Protein AF-0000000076682826 (afdb_homodimer)

Structure (mmCIF, N/CA/C/O backbone):
data_AF-0000000076682826-model_v1
#
loop_
_entity.id
_entity.type
_entity.pdbx_description
1 polymer 'Uncharacterized protein'
#
loop_
_atom_site.group_PDB
_atom_site.id
_atom_site.type_symbol
_atom_site.label_atom_id
_atom_site.label_alt_id
_atom_site.label_comp_id
_atom_site.label_asym_id
_atom_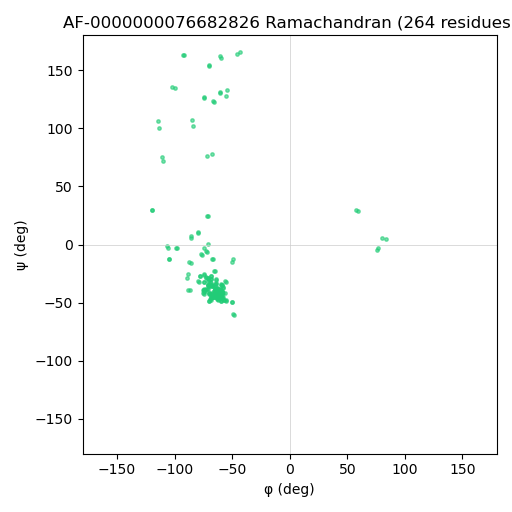site.label_entity_id
_atom_site.label_seq_id
_atom_site.pdbx_PDB_ins_code
_atom_site.Cartn_x
_atom_site.Cartn_y
_atom_site.Cartn_z
_atom_site.occupancy
_atom_site.B_iso_or_equiv
_atom_site.auth_seq_id
_atom_site.auth_comp_id
_atom_site.auth_asym_id
_atom_site.auth_atom_id
_atom_site.pdbx_PDB_model_num
ATOM 1 N N . MET A 1 1 ? 0.636 14.25 18.312 1 41.16 1 MET A N 1
ATOM 2 C CA . MET A 1 1 ? 1.236 12.953 18.609 1 41.16 1 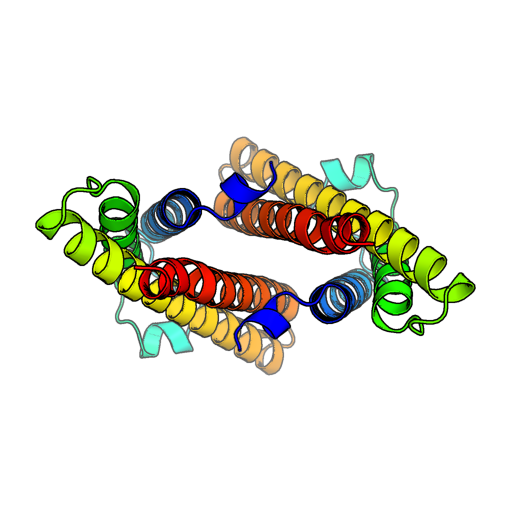MET A CA 1
ATOM 3 C C . MET A 1 1 ? 1.398 12.117 17.359 1 41.16 1 MET A C 1
ATOM 5 O O . MET A 1 1 ? 2.371 11.367 17.219 1 41.16 1 MET A O 1
ATOM 9 N N . LEU A 1 2 ? 0.383 12.133 16.297 1 49.09 2 LEU A N 1
ATOM 10 C CA . LEU A 1 2 ? 0.496 11.336 15.078 1 49.09 2 LEU A CA 1
ATOM 11 C C . LEU A 1 2 ? 1.438 11.992 14.078 1 49.09 2 LEU A C 1
ATOM 13 O O . LEU A 1 2 ? 1.638 11.484 12.977 1 49.09 2 LEU A O 1
ATOM 17 N N . GLY A 1 3 ? 2.104 13.008 14.594 1 56.34 3 GLY A N 1
ATOM 18 C CA . GLY A 1 3 ? 3.041 13.766 13.781 1 56.34 3 GLY A CA 1
ATOM 19 C C . GLY A 1 3 ? 4.223 12.938 13.312 1 56.34 3 GLY A C 1
ATOM 20 O O . GLY A 1 3 ? 4.742 13.156 12.211 1 56.34 3 GLY A O 1
ATOM 21 N N . TRP A 1 4 ? 4.438 11.992 14.266 1 56.75 4 TRP A N 1
ATOM 22 C CA . TRP A 1 4 ? 5.633 11.211 13.969 1 56.75 4 TRP A CA 1
ATOM 23 C C . TRP A 1 4 ? 5.379 10.234 12.82 1 56.75 4 TRP A C 1
ATOM 25 O O . TRP A 1 4 ? 6.297 9.906 12.07 1 56.75 4 TRP A O 1
ATOM 35 N N . VAL A 1 5 ? 4.148 9.828 12.625 1 60.38 5 VAL A N 1
ATOM 36 C CA . VAL A 1 5 ? 3.82 8.883 11.57 1 60.38 5 VAL A CA 1
ATOM 37 C C . VAL A 1 5 ? 4.059 9.523 10.203 1 60.38 5 VAL A C 1
ATOM 39 O O . VAL A 1 5 ? 4.328 8.828 9.219 1 60.38 5 VAL A O 1
ATOM 42 N N . PHE A 1 6 ? 4.234 10.758 10.32 1 74.56 6 PHE A N 1
ATOM 43 C CA . PHE A 1 6 ? 4.395 11.445 9.047 1 74.56 6 PHE A CA 1
ATOM 44 C C . PHE A 1 6 ? 5.754 12.141 8.977 1 74.56 6 PHE A C 1
ATOM 46 O O . PHE A 1 6 ? 5.895 13.18 8.328 1 74.56 6 PHE A O 1
ATOM 53 N N . SER A 1 7 ? 6.707 11.5 9.703 1 84.81 7 SER A N 1
ATOM 54 C CA . SER A 1 7 ? 8.094 11.93 9.555 1 84.81 7 SER A CA 1
ATOM 55 C C . SER A 1 7 ? 8.688 11.461 8.234 1 84.81 7 SER A C 1
ATOM 57 O O . SER A 1 7 ? 8.594 10.281 7.887 1 84.81 7 SER A O 1
ATOM 59 N N . PRO A 1 8 ? 9.211 12.383 7.504 1 88.38 8 PRO A N 1
ATOM 60 C CA . PRO A 1 8 ? 9.812 12 6.223 1 88.38 8 PRO A CA 1
ATOM 61 C C . PRO A 1 8 ? 10.891 10.922 6.379 1 88.38 8 PRO A C 1
ATOM 63 O O . PRO A 1 8 ? 11.008 10.039 5.527 1 88.38 8 PRO A O 1
ATOM 66 N N . ARG A 1 9 ? 11.586 10.938 7.469 1 90.25 9 ARG A N 1
ATOM 67 C CA . ARG A 1 9 ? 12.672 9.977 7.668 1 90.25 9 ARG A CA 1
ATOM 68 C C . ARG A 1 9 ? 12.117 8.594 7.98 1 90.25 9 ARG A C 1
ATOM 70 O O . ARG A 1 9 ? 12.656 7.582 7.516 1 90.25 9 ARG A O 1
ATOM 77 N N . LEU A 1 10 ? 11.055 8.57 8.766 1 90.44 10 LEU A N 1
ATOM 78 C CA . LEU A 1 10 ? 10.438 7.285 9.07 1 90.44 10 LEU A CA 1
ATOM 79 C C . LEU A 1 10 ? 9.805 6.68 7.824 1 90.44 10 LEU A C 1
ATOM 81 O O . LEU A 1 10 ? 9.945 5.48 7.57 1 90.44 10 LEU A O 1
ATOM 85 N N . ILE A 1 11 ? 9.125 7.473 7.094 1 93.62 11 ILE A N 1
ATOM 86 C CA . ILE A 1 11 ? 8.492 7.008 5.863 1 93.62 11 ILE A CA 1
ATOM 87 C C . ILE A 1 11 ? 9.562 6.492 4.902 1 93.62 11 ILE A C 1
ATOM 89 O O . ILE A 1 11 ? 9.398 5.43 4.293 1 93.62 11 ILE A O 1
ATOM 93 N N . ALA A 1 12 ? 10.656 7.215 4.84 1 95.56 12 ALA A N 1
ATOM 94 C CA . ALA A 1 12 ? 11.766 6.781 3.988 1 95.56 12 ALA A CA 1
ATOM 95 C C . ALA A 1 12 ? 12.336 5.449 4.461 1 95.56 12 ALA A C 1
ATOM 97 O O . ALA A 1 12 ? 12.656 4.578 3.646 1 95.56 12 ALA A O 1
ATOM 98 N N . ALA A 1 13 ? 12.469 5.289 5.723 1 95.38 13 ALA A N 1
ATOM 99 C CA . ALA A 1 13 ? 13.008 4.051 6.27 1 95.38 13 ALA A CA 1
ATOM 100 C C . ALA A 1 13 ? 12.109 2.863 5.938 1 95.38 13 ALA A C 1
ATOM 102 O O . ALA A 1 13 ? 12.594 1.787 5.582 1 95.38 13 ALA A O 1
ATOM 103 N N . VAL A 1 14 ? 10.828 3.053 6.062 1 95.88 14 VAL A N 1
ATOM 104 C CA . VAL A 1 14 ? 9.867 1.993 5.77 1 95.88 14 VAL A CA 1
ATOM 105 C C . VAL A 1 14 ? 9.977 1.592 4.297 1 95.88 14 VAL A C 1
ATOM 107 O O . VAL A 1 14 ? 10.062 0.404 3.977 1 95.88 14 VAL A O 1
ATOM 110 N N . TRP A 1 15 ? 10.031 2.535 3.461 1 97.75 15 TRP A N 1
ATOM 111 C CA . TRP A 1 15 ? 10.117 2.252 2.031 1 97.75 15 TRP A CA 1
ATOM 112 C C . TRP A 1 15 ? 11.484 1.688 1.669 1 97.75 15 TRP A C 1
ATOM 114 O O . TRP A 1 15 ? 11.609 0.917 0.715 1 97.75 15 TRP A O 1
ATOM 124 N N . ALA A 1 16 ? 12.516 2.062 2.426 1 98.19 16 ALA A N 1
ATOM 125 C CA . ALA A 1 16 ? 13.828 1.476 2.203 1 98.19 16 ALA A CA 1
ATOM 126 C C . ALA A 1 16 ? 13.812 -0.029 2.457 1 98.19 16 ALA A C 1
ATOM 128 O O . ALA A 1 16 ? 14.359 -0.805 1.672 1 98.19 16 ALA A O 1
ATOM 129 N N . VAL A 1 17 ? 13.219 -0.376 3.527 1 97.25 17 VAL A N 1
ATOM 130 C CA . VAL A 1 17 ? 13.109 -1.794 3.854 1 97.25 17 VAL A CA 1
ATOM 131 C C . VAL A 1 17 ? 12.328 -2.52 2.762 1 97.25 17 VAL A C 1
ATOM 133 O O . VAL A 1 17 ? 12.719 -3.604 2.324 1 97.25 17 VAL A O 1
ATOM 136 N N . PHE A 1 18 ? 11.266 -1.908 2.307 1 98 18 PHE A N 1
ATOM 137 C CA . PHE A 1 18 ? 10.445 -2.477 1.242 1 98 18 PHE A CA 1
ATOM 138 C C . PHE A 1 18 ? 11.266 -2.676 -0.025 1 98 18 PHE A C 1
ATOM 140 O O . PHE A 1 18 ? 11.25 -3.758 -0.618 1 98 18 PHE A O 1
ATOM 147 N N . ALA A 1 19 ? 11.945 -1.709 -0.392 1 97.56 19 ALA A N 1
ATOM 148 C CA . ALA A 1 19 ? 12.719 -1.748 -1.628 1 97.56 19 ALA A CA 1
ATOM 149 C C . ALA A 1 19 ? 13.883 -2.734 -1.516 1 97.56 19 ALA A C 1
ATOM 151 O O . ALA A 1 19 ? 14.164 -3.475 -2.459 1 97.56 19 ALA A O 1
ATOM 152 N N . ALA A 1 20 ? 14.539 -2.721 -0.397 1 96.69 20 ALA A N 1
ATOM 153 C CA . ALA A 1 20 ? 15.664 -3.639 -0.198 1 96.69 20 ALA A CA 1
ATOM 154 C C . ALA A 1 20 ? 15.195 -5.09 -0.265 1 96.69 20 ALA A C 1
ATOM 156 O O . ALA A 1 20 ? 15.844 -5.93 -0.892 1 96.69 20 ALA A O 1
ATOM 157 N N . SER A 1 21 ? 14.109 -5.344 0.391 1 95.19 21 SER A N 1
ATOM 158 C CA . SER A 1 21 ? 13.586 -6.703 0.361 1 95.19 21 SER A CA 1
ATOM 159 C C . SER A 1 21 ? 13.156 -7.102 -1.048 1 95.19 21 SER A C 1
ATOM 161 O O . SER A 1 21 ? 13.32 -8.258 -1.451 1 95.19 21 SER A O 1
ATOM 163 N N . THR A 1 22 ? 12.578 -6.203 -1.775 1 93.44 22 THR A N 1
ATOM 164 C CA . THR A 1 22 ? 12.195 -6.492 -3.154 1 93.44 22 THR A CA 1
ATOM 165 C C . THR A 1 22 ? 13.43 -6.793 -4.004 1 93.44 22 THR A C 1
ATOM 167 O O . THR A 1 22 ? 13.422 -7.727 -4.809 1 93.44 22 THR A O 1
ATOM 170 N N . SER A 1 23 ? 14.391 -5.996 -3.828 1 91.94 23 SER A N 1
ATOM 171 C CA . SER A 1 23 ? 15.641 -6.246 -4.543 1 91.94 23 SER A CA 1
ATOM 172 C C . SER A 1 23 ? 16.156 -7.652 -4.266 1 91.94 23 SER A C 1
ATOM 174 O O . SER A 1 23 ? 16.516 -8.383 -5.191 1 91.94 23 SER A O 1
ATOM 176 N N . ALA A 1 24 ? 16.188 -8 -3.061 1 89.25 24 ALA A N 1
ATOM 177 C CA . ALA A 1 24 ? 16.656 -9.328 -2.664 1 89.25 24 ALA A CA 1
ATOM 178 C C . ALA A 1 24 ? 15.812 -10.422 -3.311 1 89.25 24 ALA A C 1
ATOM 180 O O . ALA A 1 24 ? 16.328 -11.492 -3.645 1 89.25 24 ALA A O 1
ATOM 181 N N . GLY A 1 25 ? 14.578 -10.156 -3.469 1 86.69 25 GLY A N 1
ATOM 182 C CA . GLY A 1 25 ? 13.688 -11.125 -4.074 1 86.69 25 GLY A CA 1
ATOM 183 C C . GLY A 1 25 ? 13.961 -11.359 -5.551 1 86.69 25 GLY A C 1
ATOM 184 O O . GLY A 1 25 ? 13.656 -12.422 -6.086 1 86.69 25 GLY A O 1
ATOM 185 N N . TYR A 1 26 ? 14.477 -10.375 -6.121 1 84.06 26 TYR A N 1
ATOM 186 C CA . TYR A 1 26 ? 14.719 -10.492 -7.555 1 84.06 26 TYR A CA 1
ATOM 187 C C . TYR A 1 26 ? 16.172 -10.875 -7.828 1 84.06 26 TYR A C 1
ATOM 189 O O . TYR A 1 26 ? 16.547 -11.148 -8.969 1 84.06 26 TYR A O 1
ATOM 197 N N . TYR A 1 27 ? 16.859 -10.945 -6.812 1 79.75 27 TYR A N 1
ATOM 198 C CA . TYR A 1 27 ? 18.281 -11.234 -7.027 1 79.75 27 TYR A CA 1
ATOM 199 C C . TYR A 1 27 ? 18.469 -12.641 -7.59 1 79.75 27 TYR A C 1
ATOM 201 O O . TYR A 1 27 ? 17.984 -13.617 -7.012 1 79.75 27 TYR A O 1
ATOM 209 N N . GLY A 1 28 ? 19.172 -12.742 -8.805 1 72.88 28 GLY A N 1
ATOM 210 C CA . GLY A 1 28 ? 19.469 -14.008 -9.453 1 72.88 28 GLY A CA 1
ATOM 211 C C . GLY A 1 28 ? 18.266 -14.625 -10.141 1 72.88 28 GLY A C 1
ATOM 212 O O . GLY A 1 28 ? 18.312 -15.773 -10.578 1 72.88 28 GLY A O 1
ATOM 213 N N . LYS A 1 29 ? 17.125 -14 -9.977 1 71.12 29 LYS A N 1
ATOM 214 C CA . LYS A 1 29 ? 15.922 -14.539 -10.594 1 71.12 29 LYS A CA 1
ATOM 215 C C . LYS A 1 29 ? 15.586 -13.797 -11.883 1 71.12 29 LYS A C 1
ATOM 217 O O . LYS A 1 29 ? 15.844 -12.602 -12.008 1 71.12 29 LYS A O 1
ATOM 222 N N . SER A 1 30 ? 15.273 -14.703 -12.875 1 59.12 30 SER A N 1
ATOM 223 C CA . SER A 1 30 ? 14.797 -14.109 -14.117 1 59.12 30 SER A CA 1
ATOM 224 C C . SER A 1 30 ? 13.297 -13.812 -14.047 1 59.12 30 SER A C 1
ATOM 226 O O . SER A 1 30 ? 12.531 -14.594 -13.484 1 59.12 30 SER A O 1
ATOM 228 N N . VAL A 1 31 ? 12.906 -12.562 -13.836 1 56.06 31 VAL A N 1
ATOM 229 C CA . VAL A 1 31 ? 11.5 -12.188 -13.742 1 56.06 31 VAL A CA 1
ATOM 230 C C . VAL A 1 31 ? 10.828 -12.375 -15.102 1 56.06 31 VAL A C 1
ATOM 232 O O . VAL A 1 31 ? 11.117 -11.648 -16.047 1 56.06 31 VAL A O 1
ATOM 235 N N . SER A 1 32 ? 10.516 -13.578 -15.461 1 52.41 32 SER A N 1
ATOM 236 C CA . SER A 1 32 ? 9.828 -13.844 -16.719 1 52.41 32 SER A CA 1
ATOM 237 C C . SER A 1 32 ? 8.469 -13.156 -16.766 1 52.41 32 SER A C 1
ATOM 239 O O . SER A 1 32 ? 7.91 -12.945 -17.844 1 52.41 32 SER A O 1
ATOM 241 N N . ALA A 1 33 ? 7.781 -13.125 -15.711 1 50.56 33 ALA A N 1
ATOM 242 C CA . ALA A 1 33 ? 6.352 -12.828 -15.781 1 50.56 33 ALA A CA 1
ATOM 243 C C . ALA A 1 33 ? 6.113 -11.352 -16.109 1 50.56 33 ALA A C 1
ATOM 245 O O . ALA A 1 33 ? 4.973 -10.938 -16.328 1 50.56 33 ALA A O 1
ATOM 246 N N . LEU A 1 34 ? 7.176 -10.586 -16.141 1 54.88 34 LEU A N 1
ATOM 247 C CA . LEU A 1 34 ? 6.84 -9.188 -16.391 1 54.88 34 LEU A CA 1
ATOM 248 C C . LEU A 1 34 ? 7.289 -8.75 -17.781 1 54.88 34 LEU A C 1
ATOM 250 O O . LEU A 1 34 ? 8.289 -8.047 -17.922 1 54.88 34 LEU A O 1
ATOM 254 N N . THR A 1 35 ? 6.598 -9.25 -18.703 1 57.41 35 THR A N 1
ATOM 255 C CA . THR A 1 35 ? 6.988 -9 -20.078 1 57.41 35 THR A CA 1
ATOM 256 C C . THR A 1 35 ? 7.215 -7.512 -20.328 1 57.41 35 THR A C 1
ATOM 258 O O . THR A 1 35 ? 8.234 -7.121 -20.891 1 57.41 35 THR A O 1
ATOM 261 N N . PRO A 1 36 ? 6.234 -6.719 -19.906 1 58.28 36 PRO A N 1
ATOM 262 C CA . PRO A 1 36 ? 6.512 -5.309 -20.188 1 58.28 36 PRO A CA 1
ATOM 263 C C . PRO A 1 36 ? 7.645 -4.742 -19.344 1 58.28 36 PRO A C 1
ATOM 265 O O . PRO A 1 36 ? 8.406 -3.893 -19.797 1 58.28 36 PRO A O 1
ATOM 268 N N . VAL A 1 37 ? 7.766 -5.23 -18.172 1 58.5 37 VAL A N 1
ATOM 269 C CA . VAL A 1 37 ? 8.859 -4.762 -17.312 1 58.5 37 VAL A CA 1
ATOM 270 C C . VAL A 1 37 ? 10.195 -5.199 -17.906 1 58.5 37 VAL A C 1
ATOM 272 O O . VAL A 1 37 ? 11.172 -4.445 -17.875 1 58.5 37 VAL A O 1
ATOM 275 N N . GLU A 1 38 ? 10.117 -6.309 -18.438 1 61.56 38 GLU A N 1
ATOM 276 C CA . GLU A 1 38 ? 11.344 -6.816 -19.047 1 61.56 38 GLU A CA 1
ATOM 277 C C . GLU A 1 38 ? 11.789 -5.934 -20.203 1 61.56 38 GLU A C 1
ATOM 279 O O . GLU A 1 38 ? 12.984 -5.809 -20.484 1 61.56 38 GLU A O 1
ATOM 284 N N . SER A 1 39 ? 10.805 -5.488 -20.844 1 62.59 39 SER A N 1
ATOM 285 C CA . SER A 1 39 ? 11.164 -4.648 -21.969 1 62.59 39 SER A CA 1
ATOM 286 C C . SER A 1 39 ? 11.789 -3.334 -21.516 1 62.59 39 SER A C 1
ATOM 288 O O . SER A 1 39 ? 12.578 -2.73 -22.25 1 62.59 39 SER A O 1
ATOM 290 N N . VAL A 1 40 ? 11.336 -2.881 -20.422 1 62.72 40 VAL A N 1
ATOM 291 C CA . VAL A 1 40 ? 11.812 -1.598 -19.922 1 62.72 40 VAL A CA 1
ATOM 292 C C . VAL A 1 40 ? 13.078 -1.808 -19.094 1 62.72 40 VAL A C 1
ATOM 294 O O . VAL A 1 40 ? 14 -0.991 -19.141 1 62.72 40 VAL A O 1
ATOM 297 N N . LEU A 1 41 ? 12.984 -2.893 -18.359 1 63.41 41 LEU A N 1
ATOM 298 C CA . LEU A 1 41 ? 14.141 -3.158 -17.516 1 63.41 41 LEU A CA 1
ATOM 299 C C . LEU A 1 41 ? 14.867 -4.422 -17.969 1 63.41 41 LEU A C 1
ATOM 301 O O . LEU A 1 41 ? 14.297 -5.516 -17.938 1 63.41 41 LEU A O 1
ATOM 305 N N . PRO A 1 42 ? 16.016 -4.25 -18.734 1 59.03 42 PRO A N 1
ATOM 306 C CA . PRO A 1 42 ? 16.766 -5.457 -19.094 1 59.03 42 PRO A CA 1
ATOM 307 C C . PRO A 1 42 ? 16.906 -6.434 -17.938 1 59.03 42 PRO A C 1
ATOM 309 O O . PRO A 1 42 ? 16.719 -6.055 -16.781 1 59.03 42 PRO A O 1
ATOM 312 N N . ALA A 1 43 ? 17.312 -7.742 -18.141 1 54.5 43 ALA A N 1
ATOM 313 C CA . ALA A 1 43 ? 17.5 -8.867 -17.219 1 54.5 43 ALA A CA 1
ATOM 314 C C . ALA A 1 43 ? 18.453 -8.5 -16.078 1 54.5 43 ALA A C 1
ATOM 316 O O . ALA A 1 43 ? 19.5 -7.895 -16.312 1 54.5 43 ALA A O 1
ATOM 317 N N . GLY A 1 44 ? 18.141 -8.797 -14.805 1 57.28 44 GLY A N 1
ATOM 318 C CA . GLY A 1 44 ? 18.891 -8.422 -13.617 1 57.28 44 GLY A CA 1
ATOM 319 C C . GLY A 1 44 ? 18.641 -6.996 -13.18 1 57.28 44 GLY A C 1
ATOM 320 O O . GLY A 1 44 ? 19.078 -6.59 -12.094 1 57.28 44 GLY A O 1
ATOM 321 N N . SER A 1 45 ? 17.734 -6.516 -13.898 1 78.88 45 SER A N 1
ATOM 322 C CA . SER A 1 45 ? 17.531 -5.07 -13.844 1 78.88 45 SER A CA 1
ATOM 323 C C . SER A 1 45 ? 16.531 -4.699 -12.75 1 78.88 45 SER A C 1
ATOM 325 O O . SER A 1 45 ? 16.75 -3.752 -11.992 1 78.88 45 SER A O 1
ATOM 327 N N . PRO A 1 46 ? 15.68 -5.617 -12.531 1 81.12 46 PRO A N 1
ATOM 328 C CA . PRO A 1 46 ? 14.781 -5.164 -11.469 1 81.12 46 PRO A CA 1
ATOM 329 C C . PRO A 1 46 ? 15.453 -5.121 -10.102 1 81.12 46 PRO A C 1
ATOM 331 O O . PRO A 1 46 ? 15.25 -4.172 -9.336 1 81.12 46 PRO A O 1
ATOM 334 N N . ALA A 1 47 ? 16.281 -6.133 -9.906 1 87.94 47 ALA A N 1
ATOM 335 C CA . ALA A 1 47 ? 17 -6.156 -8.633 1 87.94 47 ALA A CA 1
ATOM 336 C C . ALA A 1 47 ? 17.844 -4.898 -8.461 1 87.94 47 ALA A C 1
ATOM 338 O O . ALA A 1 47 ? 17.891 -4.312 -7.379 1 87.94 47 ALA A O 1
ATOM 339 N N . PHE A 1 48 ? 18.422 -4.559 -9.531 1 88.88 48 PHE A N 1
ATOM 340 C CA . PHE A 1 48 ? 19.297 -3.395 -9.484 1 88.88 48 PHE A CA 1
ATOM 341 C C . PHE A 1 48 ? 18.5 -2.119 -9.258 1 88.88 48 PHE A C 1
ATOM 343 O O . PHE A 1 48 ? 18.891 -1.274 -8.445 1 88.88 48 PHE A O 1
ATOM 350 N N . ALA A 1 49 ? 17.469 -1.913 -9.969 1 90.25 49 ALA A N 1
ATOM 351 C CA . ALA A 1 49 ? 16.625 -0.721 -9.836 1 90.25 49 ALA A CA 1
ATOM 352 C C . ALA A 1 49 ? 16.109 -0.577 -8.406 1 90.25 49 ALA A C 1
ATOM 354 O O . ALA A 1 49 ? 16.141 0.514 -7.832 1 90.25 49 ALA A O 1
ATOM 355 N N . TRP A 1 50 ? 15.711 -1.636 -7.809 1 94.19 50 TRP A N 1
ATOM 356 C CA . TRP A 1 50 ? 15.219 -1.624 -6.434 1 94.19 50 TRP A CA 1
ATOM 357 C C . TRP A 1 50 ? 16.359 -1.344 -5.457 1 94.19 50 TRP A C 1
ATOM 359 O O . TRP A 1 50 ? 16.156 -0.674 -4.438 1 94.19 50 TRP A O 1
ATOM 369 N N . ALA A 1 51 ? 17.516 -1.866 -5.801 1 95 51 ALA A N 1
ATOM 370 C CA . ALA A 1 51 ? 18.672 -1.614 -4.945 1 95 51 ALA A CA 1
ATOM 371 C C . ALA A 1 51 ? 19.031 -0.13 -4.926 1 95 51 ALA A C 1
ATOM 373 O O . ALA A 1 51 ? 19.375 0.419 -3.875 1 95 51 ALA A O 1
ATOM 374 N N . VAL A 1 52 ? 18.969 0.48 -6.027 1 95.56 52 VAL A N 1
ATOM 375 C CA . VAL A 1 52 ? 19.266 1.908 -6.125 1 95.56 52 VAL A CA 1
ATOM 376 C C . VAL A 1 52 ? 18.25 2.695 -5.289 1 95.56 52 VAL A C 1
ATOM 378 O O . VAL A 1 52 ? 18.641 3.561 -4.496 1 95.56 52 VAL A O 1
ATOM 381 N N . ALA A 1 53 ? 17.016 2.359 -5.461 1 97.12 53 ALA A N 1
ATOM 382 C CA . ALA A 1 53 ? 15.977 3.037 -4.68 1 97.12 53 ALA A CA 1
ATOM 383 C C . ALA A 1 53 ? 16.203 2.854 -3.184 1 97.12 53 ALA A C 1
ATOM 385 O O . ALA A 1 53 ? 16.141 3.816 -2.416 1 97.12 53 ALA A O 1
ATOM 386 N N . ALA A 1 54 ? 16.516 1.645 -2.783 1 98.25 54 ALA A N 1
ATOM 387 C CA . ALA A 1 54 ? 16.734 1.343 -1.372 1 98.25 54 ALA A CA 1
ATOM 388 C C . ALA A 1 54 ? 17.906 2.158 -0.815 1 98.25 54 ALA A C 1
ATOM 390 O O . ALA A 1 54 ? 17.797 2.73 0.272 1 98.25 54 ALA A O 1
ATOM 391 N N . THR A 1 55 ? 18.938 2.205 -1.569 1 97.94 55 THR A N 1
ATOM 392 C CA . THR A 1 55 ? 20.125 2.924 -1.13 1 97.94 55 THR A CA 1
ATOM 393 C C . THR A 1 55 ? 19.828 4.406 -0.938 1 97.94 55 THR A C 1
ATOM 395 O O . THR A 1 55 ? 20.188 4.992 0.087 1 97.94 55 THR A O 1
ATOM 398 N N . LEU A 1 56 ? 19.156 5 -1.88 1 97.44 56 LEU A N 1
ATOM 399 C CA . LEU A 1 56 ? 18.812 6.41 -1.787 1 97.44 56 LEU A CA 1
ATOM 400 C C . LEU A 1 56 ? 17.906 6.668 -0.584 1 97.44 56 LEU A C 1
ATOM 402 O O . LEU A 1 56 ? 18.109 7.645 0.146 1 97.44 56 LEU A O 1
ATOM 406 N N . LEU A 1 57 ? 16.984 5.797 -0.374 1 97.88 57 LEU A N 1
ATOM 407 C CA . LEU A 1 57 ? 16.047 5.977 0.737 1 97.88 57 LEU A CA 1
ATOM 408 C C . LEU A 1 57 ? 16.75 5.762 2.072 1 97.88 57 LEU A C 1
ATOM 410 O O . LEU A 1 57 ? 16.422 6.414 3.064 1 97.88 57 LEU A O 1
ATOM 414 N N . ILE A 1 58 ? 17.703 4.844 2.131 1 97.38 58 ILE A N 1
ATOM 415 C CA . ILE A 1 58 ? 18.5 4.652 3.34 1 97.38 58 ILE A CA 1
ATOM 416 C C . ILE A 1 58 ? 19.297 5.922 3.643 1 97.38 58 ILE A C 1
ATOM 418 O O . ILE A 1 58 ? 19.328 6.383 4.785 1 97.38 58 ILE A O 1
ATOM 422 N N . VAL A 1 59 ? 19.859 6.473 2.652 1 95.44 59 VAL A N 1
ATOM 423 C CA . VAL A 1 59 ? 20.594 7.719 2.811 1 95.44 59 VAL A CA 1
ATOM 424 C C . VAL A 1 59 ? 19.656 8.82 3.285 1 95.44 59 VAL A C 1
ATOM 426 O O . VAL A 1 59 ? 19.969 9.57 4.211 1 95.44 59 VAL A O 1
ATOM 429 N N . GLY A 1 60 ? 18.531 8.867 2.654 1 93.88 60 GLY A N 1
ATOM 430 C CA . GLY A 1 60 ? 17.562 9.891 3.023 1 93.88 60 GLY A CA 1
ATOM 431 C C . GLY A 1 60 ? 17.047 9.734 4.441 1 93.88 60 GLY A C 1
ATOM 432 O O . GLY A 1 60 ? 16.766 10.727 5.117 1 93.88 60 GLY A O 1
ATOM 433 N N . ALA A 1 61 ? 16.938 8.531 4.871 1 93.75 61 ALA A N 1
ATOM 434 C CA . ALA A 1 61 ? 16.422 8.266 6.207 1 93.75 61 ALA A CA 1
ATOM 435 C C . ALA A 1 61 ? 17.484 8.523 7.273 1 93.75 61 ALA A C 1
ATOM 437 O O . ALA A 1 61 ? 17.156 8.875 8.414 1 93.75 61 ALA A O 1
ATOM 438 N N . SER A 1 62 ? 18.688 8.406 6.957 1 93.19 62 SER A N 1
ATOM 439 C CA . SER A 1 62 ? 19.766 8.406 7.953 1 93.19 62 SER A CA 1
ATOM 440 C C . SER A 1 62 ? 20.516 9.727 7.961 1 93.19 62 SER A C 1
ATOM 442 O O . SER A 1 62 ? 21.297 10 8.867 1 93.19 62 SER A O 1
ATOM 444 N N . ALA A 1 63 ? 20.281 10.523 6.957 1 87.44 63 ALA A N 1
ATOM 445 C CA . ALA A 1 63 ? 21.078 11.75 6.84 1 87.44 63 ALA A CA 1
ATOM 446 C C . ALA A 1 63 ? 20.875 12.641 8.062 1 87.44 63 ALA A C 1
ATOM 448 O O . ALA A 1 63 ? 19.75 12.875 8.5 1 87.44 63 ALA A O 1
ATOM 449 N N . PRO A 1 64 ? 22.109 13.078 8.602 1 81.44 64 PRO A N 1
ATOM 450 C CA . PRO A 1 64 ? 22 14.008 9.727 1 81.44 64 PRO A CA 1
ATOM 451 C C . PRO A 1 64 ? 21.281 15.305 9.367 1 81.44 64 PRO A C 1
ATOM 453 O O . PRO A 1 64 ? 21.156 15.633 8.18 1 81.44 64 PRO A O 1
ATOM 456 N N . VAL A 1 65 ? 20.812 16.031 10.352 1 76.12 65 VAL A N 1
ATOM 457 C CA . VAL A 1 65 ? 19.969 17.203 10.172 1 76.12 65 VAL A CA 1
ATOM 458 C C . VAL A 1 65 ? 20.844 18.438 9.945 1 76.12 65 VAL A C 1
ATOM 460 O O . VAL A 1 65 ? 20.328 19.547 9.781 1 76.12 65 VAL A O 1
ATOM 463 N N . THR A 1 66 ? 22.156 18.297 9.82 1 77.31 66 THR A N 1
ATOM 464 C CA . THR A 1 66 ? 23 19.438 9.477 1 77.31 66 THR A CA 1
ATOM 465 C C . THR A 1 66 ? 22.766 19.875 8.039 1 77.31 66 THR A C 1
ATOM 467 O O . THR A 1 66 ? 22.312 19.078 7.207 1 77.31 66 THR A O 1
ATOM 470 N N . ALA A 1 67 ? 23.016 21.109 7.781 1 69.38 67 ALA A N 1
ATOM 471 C CA . ALA A 1 67 ? 22.609 21.781 6.547 1 69.38 67 ALA A CA 1
ATOM 472 C C . ALA A 1 67 ? 23 20.953 5.32 1 69.38 67 ALA A C 1
ATOM 474 O O . ALA A 1 67 ? 22.141 20.672 4.473 1 69.38 67 ALA A O 1
ATOM 475 N N . ARG A 1 68 ? 24.469 20.703 5.207 1 76.31 68 ARG A N 1
ATOM 476 C CA . ARG A 1 68 ? 24.938 20.016 4.008 1 76.31 68 ARG A CA 1
ATOM 477 C C . ARG A 1 68 ? 24.281 18.641 3.877 1 76.31 68 ARG A C 1
ATOM 479 O O . ARG A 1 68 ? 23.875 18.234 2.787 1 76.31 68 ARG A O 1
ATOM 486 N N . TRP A 1 69 ? 24.047 18 4.926 1 82.44 69 TRP A N 1
ATOM 487 C CA . TRP A 1 69 ? 23.547 16.625 4.898 1 82.44 69 TRP A CA 1
ATOM 488 C C . TRP A 1 69 ? 22.031 16.609 4.824 1 82.44 69 TRP A C 1
ATOM 490 O O . TRP A 1 69 ? 21.438 15.625 4.355 1 82.44 69 TRP A O 1
ATOM 500 N N . ALA A 1 70 ? 21.547 17.766 5.121 1 81.94 70 ALA A N 1
ATOM 501 C CA . ALA A 1 70 ? 20.078 17.859 5.059 1 81.94 70 ALA A CA 1
ATOM 502 C C . ALA A 1 70 ? 19.594 17.891 3.611 1 81.94 70 ALA A C 1
ATOM 504 O O . ALA A 1 70 ? 18.594 17.266 3.275 1 81.94 70 ALA A O 1
ATOM 505 N N . ALA A 1 71 ? 20.391 18.625 2.844 1 86.31 71 ALA A N 1
ATOM 506 C CA . ALA A 1 71 ? 20.031 18.719 1.432 1 86.31 71 ALA A CA 1
ATOM 507 C C . ALA A 1 71 ? 20.188 17.359 0.74 1 86.31 71 ALA A C 1
ATOM 509 O O . ALA A 1 71 ? 19.328 16.953 -0.044 1 86.31 71 ALA A O 1
ATOM 510 N N . VAL A 1 72 ? 21.266 16.703 1.047 1 89.12 72 VAL A N 1
ATOM 511 C CA . VAL A 1 72 ? 21.531 15.383 0.476 1 89.12 72 VAL A CA 1
ATOM 512 C C . VAL A 1 72 ? 20.422 14.414 0.887 1 89.12 72 VAL A C 1
ATOM 514 O O . VAL A 1 72 ? 19.922 13.641 0.062 1 89.12 72 VAL A O 1
ATOM 517 N N . GLY A 1 73 ? 20.078 14.453 2.123 1 91.44 73 GLY A N 1
ATOM 518 C CA . GLY A 1 73 ? 19 13.602 2.621 1 91.44 73 GLY A CA 1
ATOM 519 C C . GLY A 1 73 ? 17.672 13.844 1.93 1 91.44 73 GLY A C 1
ATOM 520 O O . GLY A 1 73 ? 17 12.891 1.514 1 91.44 73 GLY A O 1
ATOM 521 N N . ARG A 1 74 ? 17.422 15.008 1.68 1 88.75 74 ARG A N 1
ATOM 522 C CA . ARG A 1 74 ? 16.156 15.375 1.058 1 88.75 74 ARG A CA 1
ATOM 523 C C . ARG A 1 74 ? 16.109 14.914 -0.395 1 88.75 74 ARG A C 1
ATOM 525 O O . ARG A 1 74 ? 15.109 14.328 -0.83 1 88.75 74 ARG A O 1
ATOM 532 N N . VAL A 1 75 ? 17.156 15.234 -1.068 1 90.69 75 VAL A N 1
ATOM 533 C CA . VAL A 1 75 ? 17.219 14.883 -2.482 1 90.69 75 VAL A CA 1
ATOM 534 C C . VAL A 1 75 ? 17.172 13.359 -2.637 1 90.69 75 VAL A C 1
ATOM 536 O O . VAL A 1 75 ? 16.484 12.836 -3.504 1 90.69 75 VAL A O 1
ATOM 539 N N . SER A 1 76 ? 17.859 12.711 -1.778 1 94.81 76 SER A N 1
ATOM 540 C CA . SER A 1 76 ? 17.906 11.25 -1.834 1 94.81 76 SER A CA 1
ATOM 541 C C . SER A 1 76 ? 16.547 10.641 -1.562 1 94.81 76 SER A C 1
ATOM 543 O O . SER A 1 76 ? 16.109 9.727 -2.264 1 94.81 76 SER A O 1
ATOM 545 N N . ARG A 1 77 ? 15.836 11.148 -0.631 1 94.5 77 ARG A N 1
ATOM 546 C CA . ARG A 1 77 ? 14.5 10.648 -0.337 1 94.5 77 ARG A CA 1
ATOM 547 C C . ARG A 1 77 ? 13.555 10.867 -1.518 1 94.5 77 ARG A C 1
ATOM 549 O O . ARG A 1 77 ? 12.773 9.984 -1.866 1 94.5 77 ARG A O 1
ATOM 556 N N . THR A 1 78 ? 13.734 12.031 -2.109 1 93.25 78 THR A N 1
ATOM 557 C CA . THR A 1 78 ? 12.836 12.398 -3.199 1 93.25 78 THR A CA 1
ATOM 558 C C . THR A 1 78 ? 13.07 11.508 -4.414 1 93.25 78 THR A C 1
ATOM 560 O O . THR A 1 78 ? 12.125 10.953 -4.98 1 93.25 78 THR A O 1
ATOM 563 N N . ILE A 1 79 ? 14.258 11.328 -4.746 1 95.5 79 ILE A N 1
ATOM 564 C CA . ILE A 1 79 ? 14.578 10.508 -5.902 1 95.5 79 ILE A CA 1
ATOM 565 C C . ILE A 1 79 ? 14.266 9.047 -5.598 1 95.5 79 ILE A C 1
ATOM 567 O O . ILE A 1 79 ? 13.711 8.328 -6.438 1 95.5 79 ILE A O 1
ATOM 571 N N . GLY A 1 80 ? 14.617 8.609 -4.379 1 97.56 80 GLY A N 1
ATOM 572 C CA . GLY A 1 80 ? 14.359 7.227 -3.99 1 97.56 80 GLY A CA 1
ATOM 573 C C . GLY A 1 80 ? 12.891 6.852 -4.051 1 97.56 80 GLY A C 1
ATOM 574 O O . GLY A 1 80 ? 12.531 5.828 -4.633 1 97.56 80 GLY A O 1
ATOM 575 N N . ILE A 1 81 ? 12.07 7.738 -3.502 1 97.44 81 ILE A N 1
ATOM 576 C CA . ILE A 1 81 ? 10.648 7.41 -3.453 1 97.44 81 ILE A CA 1
ATOM 577 C C . ILE A 1 81 ? 10.047 7.508 -4.855 1 97.44 81 ILE A C 1
ATOM 579 O O . ILE A 1 81 ? 9.125 6.762 -5.191 1 97.44 81 ILE A O 1
ATOM 583 N N . ALA A 1 82 ? 10.586 8.367 -5.742 1 95.94 82 ALA A N 1
ATOM 584 C CA . ALA A 1 82 ? 10.133 8.461 -7.125 1 95.94 82 ALA A CA 1
ATOM 585 C C . ALA A 1 82 ? 10.438 7.172 -7.887 1 95.94 82 ALA A C 1
ATOM 587 O O . ALA A 1 82 ? 9.609 6.695 -8.664 1 95.94 82 ALA A O 1
ATOM 588 N N . ILE A 1 83 ? 11.539 6.633 -7.652 1 94.5 83 ILE A N 1
ATOM 589 C CA . ILE A 1 83 ? 11.914 5.379 -8.297 1 94.5 83 ILE A CA 1
ATOM 590 C C . ILE A 1 83 ? 10.992 4.258 -7.82 1 94.5 83 ILE A C 1
ATOM 592 O O . ILE A 1 83 ? 10.492 3.471 -8.625 1 94.5 83 ILE A O 1
ATOM 596 N N . VAL A 1 84 ? 10.758 4.219 -6.52 1 96.75 84 VAL A N 1
ATOM 597 C CA . VAL A 1 84 ? 9.859 3.213 -5.973 1 96.75 84 VAL A CA 1
ATOM 598 C C . VAL A 1 84 ? 8.484 3.33 -6.633 1 96.75 84 VAL A C 1
ATOM 600 O O . VAL A 1 84 ? 7.922 2.334 -7.09 1 96.75 84 VAL A O 1
ATOM 603 N N . GLY A 1 85 ? 7.98 4.547 -6.703 1 96.56 85 GLY A N 1
ATOM 604 C CA . GLY A 1 85 ? 6.68 4.762 -7.316 1 96.56 85 GLY A CA 1
ATOM 605 C C . GLY A 1 85 ? 6.629 4.324 -8.766 1 96.56 85 GLY A C 1
ATOM 606 O O . GLY A 1 85 ? 5.664 3.689 -9.195 1 96.56 85 GLY A O 1
ATOM 607 N N . ALA A 1 86 ? 7.609 4.664 -9.492 1 93.25 86 ALA A N 1
ATOM 608 C CA . ALA A 1 86 ? 7.668 4.309 -10.906 1 93.25 86 ALA A CA 1
ATOM 609 C C . ALA A 1 86 ? 7.715 2.793 -11.086 1 93.25 86 ALA A C 1
ATOM 611 O O . ALA A 1 86 ? 7.035 2.244 -11.953 1 93.25 86 ALA A O 1
ATOM 612 N N . LEU A 1 87 ? 8.477 2.129 -10.297 1 92.81 87 LEU A N 1
ATOM 613 C CA . LEU A 1 87 ? 8.594 0.678 -10.398 1 92.81 87 LEU A CA 1
ATOM 614 C C . LEU A 1 87 ? 7.277 0.003 -10.023 1 92.81 87 LEU A C 1
ATOM 616 O O . LEU A 1 87 ? 6.828 -0.916 -10.711 1 92.81 87 LEU A O 1
ATOM 620 N N . LEU A 1 88 ? 6.688 0.465 -8.969 1 95.06 88 LEU A N 1
ATOM 621 C CA . LEU A 1 88 ? 5.41 -0.106 -8.562 1 95.06 88 LEU A CA 1
ATOM 622 C C . LEU A 1 88 ? 4.348 0.115 -9.641 1 95.06 88 LEU A C 1
ATOM 624 O O . LEU A 1 88 ? 3.525 -0.767 -9.898 1 95.06 88 LEU A O 1
ATOM 628 N N . ALA A 1 89 ? 4.375 1.264 -10.266 1 93.19 89 ALA A N 1
ATOM 629 C CA . ALA A 1 89 ? 3.438 1.538 -11.352 1 93.19 89 ALA A CA 1
ATOM 630 C C . ALA A 1 89 ? 3.682 0.608 -12.531 1 93.19 89 ALA A C 1
ATOM 632 O O . ALA A 1 89 ? 2.732 0.114 -13.148 1 93.19 89 ALA A O 1
ATOM 633 N N . MET A 1 90 ? 4.891 0.413 -12.797 1 90.44 90 MET A N 1
ATOM 634 C CA . MET A 1 90 ? 5.238 -0.486 -13.891 1 90.44 90 MET A CA 1
ATOM 635 C C . MET A 1 90 ? 4.738 -1.9 -13.617 1 90.44 90 MET A C 1
ATOM 637 O O . MET A 1 90 ? 4.211 -2.564 -14.508 1 90.44 90 MET A O 1
ATOM 641 N N . TRP A 1 91 ? 4.922 -2.393 -12.359 1 90.69 91 TRP A N 1
ATOM 642 C CA . TRP A 1 91 ? 4.391 -3.703 -12 1 90.69 91 TRP A CA 1
ATOM 643 C C . TRP A 1 91 ? 2.871 -3.723 -12.109 1 90.69 91 TRP A C 1
ATOM 645 O O . TRP A 1 91 ? 2.287 -4.703 -12.578 1 90.69 91 TRP A O 1
ATOM 655 N N . ALA A 1 92 ? 2.279 -2.689 -11.664 1 92.94 92 ALA A N 1
ATOM 656 C CA . ALA A 1 92 ? 0.821 -2.623 -11.727 1 92.94 92 ALA A CA 1
ATOM 657 C C . ALA A 1 92 ? 0.331 -2.729 -13.172 1 92.94 92 ALA A C 1
ATOM 659 O O . ALA A 1 92 ? -0.602 -3.48 -13.461 1 92.94 92 ALA A O 1
ATOM 660 N N . ILE A 1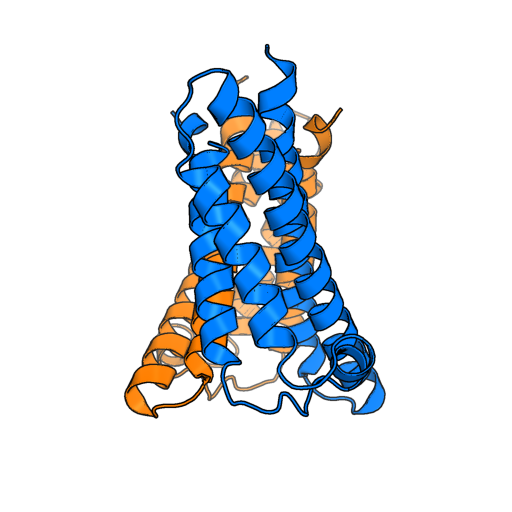 93 ? 0.947 -2.002 -14.008 1 90.06 93 ILE A N 1
ATOM 661 C CA . ILE A 1 93 ? 0.571 -1.998 -15.422 1 90.06 93 ILE A CA 1
ATOM 662 C C . ILE A 1 93 ? 0.814 -3.381 -16.016 1 90.06 93 ILE A C 1
ATOM 664 O O . ILE A 1 93 ? -0.012 -3.887 -16.781 1 90.06 93 ILE A O 1
ATOM 668 N N . SER A 1 94 ? 1.917 -4.004 -15.719 1 86.38 94 SER A N 1
ATOM 669 C CA . SER A 1 94 ? 2.232 -5.336 -16.234 1 86.38 94 SER A CA 1
ATOM 670 C C . SER A 1 94 ? 1.183 -6.355 -15.805 1 86.38 94 SER A C 1
ATOM 672 O O . SER A 1 94 ? 0.726 -7.164 -16.609 1 86.38 94 SER A O 1
ATOM 674 N N . PHE A 1 95 ? 0.817 -6.297 -14.57 1 89.06 95 PHE A N 1
ATOM 675 C CA . PHE A 1 95 ? -0.194 -7.227 -14.078 1 89.06 95 PHE A CA 1
ATOM 676 C C . PHE A 1 95 ? -1.548 -6.941 -14.719 1 89.06 95 PHE A C 1
ATOM 678 O O . PHE A 1 95 ? -2.322 -7.863 -14.984 1 89.06 95 PHE A O 1
ATOM 685 N N . ALA A 1 96 ? -1.828 -5.715 -14.953 1 89.81 96 ALA A N 1
ATOM 686 C CA . ALA A 1 96 ? -3.09 -5.355 -15.594 1 89.81 96 ALA A CA 1
ATOM 687 C C . ALA A 1 96 ? -3.152 -5.895 -17.016 1 89.81 96 ALA A C 1
ATOM 689 O O . ALA A 1 96 ? -4.18 -6.422 -17.438 1 89.81 96 ALA A O 1
ATOM 690 N N . ILE A 1 97 ? -2.104 -5.734 -17.688 1 86.62 97 ILE A N 1
ATOM 691 C CA . ILE A 1 97 ? -2.043 -6.238 -19.062 1 86.62 97 ILE A CA 1
ATOM 692 C C . ILE A 1 97 ? -2.221 -7.758 -19.047 1 86.62 97 ILE A C 1
ATOM 694 O O . ILE A 1 97 ? -3.016 -8.297 -19.828 1 86.62 97 ILE A O 1
ATOM 698 N N . ASP A 1 98 ? -1.519 -8.438 -18.156 1 84.31 98 ASP A N 1
ATOM 699 C CA . ASP A 1 98 ? -1.636 -9.891 -18.078 1 84.31 98 ASP A CA 1
ATOM 700 C C . ASP A 1 98 ? -3.061 -10.305 -17.719 1 84.31 98 ASP A C 1
ATOM 702 O O . ASP A 1 98 ? -3.559 -11.32 -18.203 1 84.31 98 ASP A O 1
ATOM 706 N N . ALA A 1 99 ? -3.607 -9.547 -16.844 1 86.69 99 ALA A N 1
ATOM 707 C CA . ALA A 1 99 ? -4.98 -9.852 -16.453 1 86.69 99 ALA A CA 1
ATOM 708 C C . ALA A 1 99 ? -5.93 -9.758 -17.641 1 86.69 99 ALA A C 1
ATOM 710 O O . ALA A 1 99 ? -6.828 -10.586 -17.781 1 86.69 99 ALA A O 1
ATOM 711 N N . VAL A 1 100 ? -5.777 -8.82 -18.469 1 87.31 100 VAL A N 1
ATOM 712 C CA . VAL A 1 100 ? -6.645 -8.586 -19.625 1 87.31 100 VAL A CA 1
ATOM 713 C C . VAL A 1 100 ? -6.348 -9.617 -20.703 1 87.31 100 VAL A C 1
ATOM 715 O O . VAL A 1 100 ? -7.27 -10.172 -21.312 1 87.31 100 VAL A O 1
ATOM 718 N N . VAL A 1 101 ? -5.164 -9.906 -20.953 1 83.88 101 VAL A N 1
ATOM 719 C CA . VAL A 1 101 ? -4.754 -10.781 -22.047 1 83.88 101 VAL A CA 1
ATOM 720 C C . VAL A 1 101 ? -5.07 -12.234 -21.703 1 83.88 101 VAL A C 1
ATOM 722 O O . VAL A 1 101 ? -5.594 -12.977 -22.531 1 83.88 101 VAL A O 1
ATOM 725 N N . ASP A 1 102 ? -4.848 -12.617 -20.5 1 83.25 102 ASP A N 1
ATOM 726 C CA . ASP A 1 102 ? -4.977 -14.023 -20.125 1 83.25 102 ASP A CA 1
ATOM 727 C C . ASP A 1 102 ? -6.25 -14.266 -19.312 1 83.25 102 ASP A C 1
ATOM 729 O O . ASP A 1 102 ? -6.574 -15.406 -18.969 1 83.25 102 ASP A O 1
ATOM 733 N N . GLY A 1 103 ? -6.879 -13.234 -19.094 1 76.25 103 GLY A N 1
ATOM 734 C CA . GLY A 1 103 ? -8.086 -13.398 -18.297 1 76.25 103 GLY A CA 1
ATOM 735 C C . GLY A 1 103 ? -7.816 -13.992 -16.922 1 76.25 103 GLY A C 1
ATOM 736 O O . GLY A 1 103 ? -8.688 -14.656 -16.359 1 76.25 103 GLY A O 1
ATOM 737 N N . SER A 1 104 ? -6.645 -13.75 -16.406 1 79.19 104 SER A N 1
ATOM 738 C CA . SER A 1 104 ? -6.23 -14.359 -15.141 1 79.19 104 SER A CA 1
ATOM 739 C C . SER A 1 104 ? -6.566 -13.461 -13.953 1 79.19 104 SER A C 1
ATOM 741 O O . SER A 1 104 ? -7.004 -12.32 -14.133 1 79.19 104 SER A O 1
ATOM 743 N N . ARG A 1 105 ? -6.559 -14.008 -12.836 1 82.5 105 ARG A N 1
ATOM 744 C CA . ARG A 1 105 ? -6.809 -13.281 -11.586 1 82.5 105 ARG A CA 1
ATOM 745 C C . ARG A 1 105 ? -5.637 -12.367 -11.25 1 82.5 105 ARG A C 1
ATOM 747 O O . ARG A 1 105 ? -5.52 -11.898 -10.109 1 82.5 105 ARG A O 1
ATOM 754 N N . MET A 1 106 ? -4.938 -12.023 -12.297 1 86.38 106 MET A N 1
ATOM 755 C CA . MET A 1 106 ? -3.783 -11.148 -12.086 1 86.38 106 MET A CA 1
ATOM 756 C C . MET A 1 106 ? -4.223 -9.711 -11.852 1 86.38 106 MET A C 1
ATOM 758 O O . MET A 1 106 ? -3.422 -8.875 -11.422 1 86.38 106 MET A O 1
ATOM 762 N N . TRP A 1 107 ? -5.531 -9.516 -12.07 1 88.94 107 TRP A N 1
ATOM 763 C CA . TRP A 1 107 ? -6.031 -8.18 -11.773 1 88.94 107 TRP A CA 1
ATOM 764 C C . TRP A 1 107 ? -5.93 -7.883 -10.273 1 88.94 107 TRP A C 1
ATOM 766 O O . TRP A 1 107 ? -5.879 -6.719 -9.867 1 88.94 107 TRP A O 1
ATOM 776 N N . ILE A 1 108 ? -5.871 -8.828 -9.383 1 88.12 108 ILE A N 1
ATOM 777 C CA . ILE A 1 108 ? -5.703 -8.648 -7.949 1 88.12 108 ILE A CA 1
ATOM 778 C C . ILE A 1 108 ? -4.316 -8.07 -7.66 1 88.12 108 ILE A C 1
ATOM 780 O O . ILE A 1 108 ? -4.18 -7.125 -6.883 1 88.12 108 ILE A O 1
ATOM 784 N N . SER A 1 109 ? -3.348 -8.617 -8.297 1 89.12 109 SER A N 1
ATOM 785 C CA . SER A 1 109 ? -1.999 -8.078 -8.172 1 89.12 109 SER A CA 1
ATOM 786 C C . SER A 1 109 ? -1.922 -6.656 -8.727 1 89.12 109 SER A C 1
ATOM 788 O O . SER A 1 109 ? -1.296 -5.785 -8.125 1 89.12 109 SER A O 1
ATOM 790 N N . ALA A 1 110 ? -2.574 -6.473 -9.852 1 92.25 110 ALA A N 1
ATOM 791 C CA . ALA A 1 110 ? -2.574 -5.137 -10.445 1 92.25 110 ALA A CA 1
ATOM 792 C C . ALA A 1 110 ? -3.148 -4.105 -9.477 1 92.25 110 ALA A C 1
ATOM 794 O O . ALA A 1 110 ? -2.584 -3.023 -9.312 1 92.25 110 ALA A O 1
ATOM 795 N N . LYS A 1 111 ? -4.215 -4.406 -8.867 1 94.62 111 LYS A N 1
ATOM 796 C CA . LYS A 1 111 ? -4.848 -3.494 -7.918 1 94.62 111 LYS A CA 1
ATOM 797 C C . LYS A 1 111 ? -3.949 -3.248 -6.707 1 94.62 111 LYS A C 1
ATOM 799 O O . LYS A 1 111 ? -3.855 -2.121 -6.219 1 94.62 111 LYS A O 1
ATOM 804 N N . ASN A 1 112 ? -3.352 -4.297 -6.176 1 95.75 112 ASN A N 1
ATOM 805 C CA . ASN A 1 112 ? -2.467 -4.156 -5.023 1 95.75 112 ASN A CA 1
ATOM 806 C C . ASN A 1 112 ? -1.266 -3.273 -5.344 1 95.75 112 ASN A C 1
ATOM 808 O O . ASN A 1 112 ? -0.928 -2.375 -4.57 1 95.75 112 ASN A O 1
ATOM 812 N N . TYR A 1 113 ? -0.729 -3.51 -6.473 1 95.44 113 TYR A N 1
ATOM 813 C CA . TYR A 1 113 ? 0.44 -2.721 -6.852 1 95.44 113 TYR A CA 1
ATOM 814 C C . TYR A 1 113 ? 0.047 -1.283 -7.172 1 95.44 113 TYR A C 1
ATOM 816 O O . TYR A 1 113 ? 0.818 -0.353 -6.926 1 95.44 113 TYR A O 1
ATOM 824 N N . SER A 1 114 ? -1.113 -1.074 -7.75 1 96.75 114 SER A N 1
ATOM 825 C CA . SER A 1 114 ? -1.598 0.286 -7.961 1 96.75 114 SER A CA 1
ATOM 826 C C . SER A 1 114 ? -1.734 1.038 -6.641 1 96.75 114 SER A C 1
ATOM 828 O O . SER A 1 114 ? -1.365 2.211 -6.547 1 96.75 114 SER A O 1
ATOM 830 N N . MET A 1 115 ? -2.303 0.357 -5.664 1 97.62 115 MET A N 1
ATOM 831 C CA . MET A 1 115 ? -2.443 0.98 -4.352 1 97.62 115 MET A CA 1
ATOM 832 C C . MET A 1 115 ? -1.078 1.289 -3.744 1 97.62 115 MET A C 1
ATOM 834 O O . MET A 1 115 ? -0.885 2.352 -3.148 1 97.62 115 MET A O 1
ATOM 838 N N . LEU A 1 116 ? -0.156 0.396 -3.857 1 97.88 116 LEU A N 1
ATOM 839 C CA . LEU A 1 116 ? 1.193 0.626 -3.352 1 97.88 116 LEU A CA 1
ATOM 840 C C . LEU A 1 116 ? 1.852 1.796 -4.074 1 97.88 116 LEU A C 1
ATOM 842 O O . LEU A 1 116 ? 2.535 2.611 -3.453 1 97.88 116 LEU A O 1
ATOM 846 N N . ALA A 1 117 ? 1.629 1.893 -5.367 1 97.06 117 ALA A N 1
ATOM 847 C CA . ALA A 1 117 ? 2.158 3.02 -6.129 1 97.06 117 ALA A CA 1
ATOM 848 C C . ALA A 1 117 ? 1.558 4.336 -5.652 1 97.06 117 ALA A C 1
ATOM 850 O O . ALA A 1 117 ? 2.273 5.328 -5.48 1 97.06 117 ALA A O 1
ATOM 851 N N . ALA A 1 118 ? 0.289 4.324 -5.469 1 95.12 118 ALA A N 1
ATOM 852 C CA . ALA A 1 118 ? -0.379 5.52 -4.961 1 95.12 118 ALA A CA 1
ATOM 853 C C . ALA A 1 118 ? 0.182 5.926 -3.6 1 95.12 118 ALA A C 1
ATOM 855 O O . ALA A 1 118 ? 0.363 7.117 -3.326 1 95.12 118 ALA A O 1
ATOM 856 N N . THR A 1 119 ? 0.42 4.938 -2.756 1 95.19 119 THR A N 1
ATOM 857 C CA . THR A 1 119 ? 0.993 5.195 -1.44 1 95.19 119 THR A CA 1
ATOM 858 C C . THR A 1 119 ? 2.396 5.781 -1.568 1 95.19 119 THR A C 1
ATOM 860 O O . THR A 1 119 ? 2.766 6.691 -0.825 1 95.19 119 THR A O 1
ATOM 863 N N . ALA A 1 120 ? 3.129 5.238 -2.465 1 96.75 120 ALA A N 1
ATOM 864 C CA . ALA A 1 120 ? 4.461 5.785 -2.699 1 96.75 120 ALA A CA 1
ATOM 865 C C . ALA A 1 120 ? 4.391 7.242 -3.143 1 96.75 120 ALA A C 1
ATOM 867 O O . ALA A 1 120 ? 5.156 8.086 -2.664 1 96.75 120 ALA A O 1
ATOM 868 N N . ILE A 1 121 ? 3.514 7.57 -3.977 1 93.38 121 ILE A N 1
ATOM 869 C CA . ILE A 1 121 ? 3.332 8.938 -4.461 1 93.38 121 ILE A CA 1
ATOM 870 C C . ILE A 1 121 ? 2.926 9.844 -3.305 1 93.38 121 ILE A C 1
ATOM 872 O O . ILE A 1 121 ? 3.471 10.938 -3.15 1 93.38 121 ILE A O 1
ATOM 876 N N . ALA A 1 122 ? 1.999 9.352 -2.525 1 90.5 122 ALA A N 1
ATOM 877 C CA . ALA A 1 122 ? 1.586 10.125 -1.358 1 90.5 122 ALA A CA 1
ATOM 878 C C . ALA A 1 122 ? 2.756 10.344 -0.403 1 90.5 122 ALA A C 1
ATOM 880 O O . ALA A 1 122 ? 2.893 11.414 0.187 1 90.5 122 ALA A O 1
ATOM 881 N N . SER A 1 123 ? 3.525 9.312 -0.209 1 92.44 123 SER A N 1
ATOM 882 C CA . SER A 1 123 ? 4.707 9.422 0.637 1 92.44 123 SER A CA 1
ATOM 883 C C . SER A 1 123 ? 5.672 10.484 0.107 1 92.44 123 SER A C 1
ATOM 885 O O . SER A 1 123 ? 6.281 11.219 0.885 1 92.44 123 SER A O 1
ATOM 887 N N . GLY A 1 124 ? 5.836 10.5 -1.212 1 91.12 124 GLY A N 1
ATOM 888 C CA . GLY A 1 124 ? 6.672 11.523 -1.817 1 91.12 124 GLY A CA 1
ATOM 889 C C . GLY A 1 124 ? 6.211 12.93 -1.495 1 91.12 124 GLY A C 1
ATOM 890 O O . GLY A 1 124 ? 7.035 13.82 -1.269 1 91.12 124 GLY A O 1
ATOM 891 N N . ALA A 1 125 ? 4.938 13.117 -1.435 1 84.56 125 ALA A N 1
ATOM 892 C CA . ALA A 1 125 ? 4.383 14.422 -1.1 1 84.56 125 ALA A CA 1
ATOM 893 C C . ALA A 1 125 ? 4.738 14.82 0.331 1 84.56 125 ALA A C 1
ATOM 895 O O . ALA A 1 125 ? 5.008 15.992 0.609 1 84.56 125 ALA A O 1
ATOM 896 N N . VAL A 1 126 ? 4.723 13.867 1.178 1 82.38 126 VAL A N 1
ATOM 897 C CA . VAL A 1 126 ? 5.066 14.125 2.572 1 82.38 126 VAL A CA 1
ATOM 898 C C . VAL A 1 126 ? 6.559 14.438 2.689 1 82.38 126 VAL A C 1
ATOM 900 O O . VAL A 1 126 ? 6.949 15.359 3.402 1 82.38 126 VAL A O 1
ATOM 903 N N . MET A 1 127 ? 7.305 13.695 2.002 1 83.44 127 MET A N 1
ATOM 904 C CA . MET A 1 127 ? 8.758 13.852 2.082 1 83.44 127 MET A CA 1
ATOM 905 C C . MET A 1 127 ? 9.195 15.172 1.468 1 83.44 127 MET A C 1
ATOM 907 O O . MET A 1 127 ? 10.219 15.734 1.863 1 83.44 127 MET A O 1
ATOM 911 N N . GLY A 1 128 ? 8.461 15.617 0.518 1 73.38 128 GLY A N 1
ATOM 912 C CA . GLY A 1 128 ? 8.789 16.875 -0.126 1 73.38 128 GLY A CA 1
ATOM 913 C C . GLY A 1 128 ? 8.352 18.094 0.678 1 73.38 128 GLY A C 1
ATOM 914 O O . GLY A 1 128 ? 8.891 19.188 0.5 1 73.38 128 GLY A O 1
ATOM 915 N N . ARG A 1 129 ? 7.266 18.094 1.472 1 62.59 129 ARG A N 1
ATOM 916 C CA . ARG A 1 129 ? 6.801 19.219 2.275 1 62.59 129 ARG A CA 1
ATOM 917 C C . ARG A 1 129 ? 7.824 19.578 3.342 1 62.59 129 ARG A C 1
ATOM 919 O O . ARG A 1 129 ? 7.914 20.75 3.746 1 62.59 129 ARG A O 1
ATOM 926 N N . ASN A 1 130 ? 8.391 18.656 3.949 1 50.28 130 ASN A N 1
ATOM 927 C CA . ASN A 1 130 ? 9.383 19.141 4.906 1 50.28 130 ASN A CA 1
ATOM 928 C C . ASN A 1 130 ? 10.328 20.156 4.277 1 50.28 130 ASN A C 1
ATOM 930 O O . ASN A 1 130 ? 11.156 20.75 4.969 1 50.28 130 ASN A O 1
ATOM 934 N N . TYR A 1 131 ? 10.336 20.297 3.066 1 43.72 131 TYR A N 1
ATOM 935 C CA . TYR A 1 131 ? 11.18 21.359 2.518 1 43.72 131 TYR A CA 1
ATOM 936 C C . TYR A 1 131 ? 10.562 22.734 2.764 1 43.72 131 TYR A C 1
ATOM 938 O O . TYR A 1 131 ? 11.273 23.734 2.891 1 43.72 131 TYR A O 1
ATOM 946 N N . ALA A 1 132 ? 9.195 22.922 2.678 1 38.69 132 ALA A N 1
ATOM 947 C CA . ALA A 1 132 ? 8.719 24.297 2.627 1 38.69 132 ALA A CA 1
ATOM 948 C C . ALA A 1 132 ? 8.82 24.969 3.996 1 38.69 132 ALA A C 1
ATOM 950 O O . ALA A 1 132 ? 8.648 26.188 4.117 1 38.69 132 ALA A O 1
ATOM 951 N N . LYS A 1 133 ? 8.664 24.25 5.082 1 40.19 133 LYS A N 1
ATOM 952 C CA . LYS A 1 133 ? 8.641 25.109 6.266 1 40.19 133 LYS A CA 1
ATOM 953 C C . LYS A 1 133 ? 10.031 25.672 6.551 1 40.19 133 LYS A C 1
ATOM 955 O O . LYS A 1 133 ? 10.219 26.406 7.523 1 40.19 133 LYS A O 1
ATOM 960 N N . HIS A 1 134 ? 11.047 25.438 5.867 1 30.64 134 HIS A N 1
ATOM 961 C CA . HIS A 1 134 ? 12.133 26.344 6.23 1 30.64 134 HIS A CA 1
ATOM 962 C C . HIS A 1 134 ? 12.016 27.672 5.488 1 30.64 134 HIS A C 1
ATOM 964 O O . HIS A 1 134 ? 11.68 27.688 4.301 1 30.64 134 HIS A O 1
ATOM 970 N N . MET B 1 1 ? -1.512 23.125 -0.819 1 41.28 1 MET B N 1
ATOM 971 C CA . MET B 1 1 ? -2.023 22.5 -2.041 1 41.28 1 MET B CA 1
ATOM 972 C C . MET B 1 1 ? -2.125 20.984 -1.89 1 41.28 1 MET B C 1
ATOM 974 O O . MET B 1 1 ? -3.057 20.375 -2.406 1 41.28 1 MET B O 1
ATOM 978 N N . LEU B 1 2 ? -1.099 20.234 -1.16 1 49 2 LEU B N 1
ATOM 979 C CA . LEU B 1 2 ? -1.155 18.781 -1.006 1 49 2 LEU B CA 1
ATOM 980 C C . LEU B 1 2 ? -2.123 18.391 0.107 1 49 2 LEU B C 1
ATOM 982 O O . LEU B 1 2 ? -2.277 17.203 0.413 1 49 2 LEU B O 1
ATOM 986 N N . GLY B 1 3 ? -2.859 19.422 0.524 1 56.62 3 GLY B N 1
ATOM 987 C CA . GLY B 1 3 ? -3.828 19.234 1.593 1 56.62 3 GLY B CA 1
ATOM 988 C C . GLY B 1 3 ? -4.945 18.281 1.222 1 56.62 3 GLY B C 1
ATOM 989 O O . GLY B 1 3 ? -5.457 17.547 2.076 1 56.62 3 GLY B O 1
ATOM 990 N N . TRP B 1 4 ? -5.125 18.391 -0.119 1 57.16 4 TRP B N 1
ATOM 991 C CA . TRP B 1 4 ? -6.27 17.609 -0.564 1 57.16 4 TRP B CA 1
ATOM 992 C C . TRP B 1 4 ? -5.938 16.109 -0.569 1 57.16 4 TRP B C 1
ATOM 994 O O . TRP B 1 4 ? -6.812 15.273 -0.357 1 57.16 4 TRP B O 1
ATOM 1004 N N . VAL B 1 5 ? -4.688 15.758 -0.707 1 60.72 5 VAL B N 1
ATOM 1005 C CA . VAL B 1 5 ? -4.277 14.359 -0.75 1 60.72 5 VAL B CA 1
ATOM 1006 C C . VAL B 1 5 ? -4.516 13.711 0.61 1 60.72 5 VAL B C 1
ATOM 1008 O O . VAL B 1 5 ? -4.723 12.5 0.698 1 60.72 5 VAL B O 1
ATOM 1011 N N . PHE B 1 6 ? -4.762 14.586 1.473 1 74.75 6 PHE B N 1
ATOM 1012 C CA . PHE B 1 6 ? -4.926 14.047 2.816 1 74.75 6 PHE B CA 1
ATOM 1013 C C . PHE B 1 6 ? -6.312 14.359 3.361 1 74.75 6 PHE B C 1
ATOM 1015 O O . PHE B 1 6 ? -6.492 14.523 4.57 1 74.75 6 PHE B O 1
ATOM 1022 N N . SER B 1 7 ? -7.258 14.461 2.385 1 84.88 7 SER B N 1
ATOM 1023 C CA . SER B 1 7 ? -8.664 14.555 2.777 1 84.88 7 SER B CA 1
ATOM 1024 C C . SER B 1 7 ? -9.195 13.203 3.248 1 84.88 7 SER B C 1
ATOM 1026 O O . SER B 1 7 ? -9.031 12.195 2.564 1 84.88 7 SER B O 1
ATOM 1028 N N . PRO B 1 8 ? -9.766 13.203 4.414 1 88.44 8 PRO B N 1
ATOM 1029 C CA . PRO B 1 8 ? -10.312 11.938 4.918 1 88.44 8 PRO B CA 1
ATOM 1030 C C . PRO B 1 8 ? -11.328 11.32 3.965 1 88.44 8 PRO B C 1
ATOM 1032 O O . PRO B 1 8 ? -11.383 10.094 3.83 1 88.44 8 PRO B O 1
ATOM 1035 N N . ARG B 1 9 ? -12.039 12.141 3.252 1 90.19 9 ARG B N 1
ATOM 1036 C CA . ARG B 1 9 ? -13.07 11.625 2.355 1 90.19 9 ARG B CA 1
ATOM 1037 C C . ARG B 1 9 ? -12.445 11.008 1.105 1 90.19 9 ARG B C 1
ATOM 1039 O O . ARG B 1 9 ? -12.922 9.977 0.615 1 90.19 9 ARG B O 1
ATOM 1046 N N . LEU B 1 10 ? -11.414 11.648 0.629 1 90.56 10 LEU B N 1
ATOM 1047 C CA . LEU B 1 10 ? -10.742 11.102 -0.54 1 90.56 10 LEU B CA 1
ATOM 1048 C C . LEU B 1 10 ? -10.039 9.789 -0.194 1 90.56 10 LEU B C 1
ATOM 1050 O O . LEU B 1 10 ? -10.109 8.82 -0.957 1 90.56 10 LEU B O 1
ATOM 1054 N N . ILE B 1 11 ? -9.383 9.773 0.901 1 93.69 11 ILE B N 1
ATOM 1055 C CA . ILE B 1 11 ? -8.703 8.562 1.347 1 93.69 11 ILE B CA 1
ATOM 1056 C C . ILE B 1 11 ? -9.719 7.438 1.534 1 93.69 11 ILE B C 1
ATOM 1058 O O . ILE B 1 11 ? -9.477 6.305 1.109 1 93.69 11 ILE B O 1
ATOM 1062 N N . ALA B 1 12 ? -10.852 7.793 2.098 1 95.56 12 ALA B N 1
ATOM 1063 C CA . ALA B 1 12 ? -11.906 6.801 2.279 1 95.56 12 ALA B CA 1
ATOM 1064 C C . ALA B 1 12 ? -12.414 6.285 0.936 1 95.56 12 ALA B C 1
ATOM 1066 O O . ALA B 1 12 ? -12.664 5.086 0.778 1 95.56 12 ALA B O 1
ATOM 1067 N N . ALA B 1 13 ? -12.57 7.148 0.003 1 95.44 13 ALA B N 1
ATOM 1068 C CA . ALA B 1 13 ? -13.062 6.75 -1.315 1 95.44 13 ALA B CA 1
ATOM 1069 C C . ALA B 1 13 ? -12.086 5.789 -1.993 1 95.44 13 ALA B C 1
ATOM 1071 O O . ALA B 1 13 ? -12.508 4.805 -2.607 1 95.44 13 ALA B O 1
ATOM 1072 N N . VAL B 1 14 ? -10.82 6.066 -1.899 1 95.94 14 VAL B N 1
ATOM 1073 C CA . VAL B 1 14 ? -9.797 5.219 -2.502 1 95.94 14 VAL B CA 1
ATOM 1074 C C . VAL B 1 14 ? -9.844 3.828 -1.874 1 95.94 14 VAL B C 1
ATOM 1076 O O . VAL B 1 14 ? -9.852 2.82 -2.584 1 95.94 14 VAL B O 1
ATOM 1079 N N . TRP B 1 15 ? -9.922 3.781 -0.608 1 97.81 15 TRP B N 1
ATOM 1080 C CA . TRP B 1 15 ? -9.953 2.498 0.086 1 97.81 15 TRP B CA 1
ATOM 1081 C C . TRP B 1 15 ? -11.281 1.785 -0.153 1 97.81 15 TRP B C 1
ATOM 1083 O O . TRP B 1 15 ? -11.344 0.553 -0.143 1 97.81 15 TRP B O 1
ATOM 1093 N N . ALA B 1 16 ? -12.352 2.553 -0.383 1 98.19 16 ALA B N 1
ATOM 1094 C CA . ALA B 1 16 ? -13.633 1.935 -0.727 1 98.19 16 ALA B CA 1
ATOM 1095 C C . ALA B 1 16 ? -13.531 1.173 -2.045 1 98.19 16 ALA B C 1
ATOM 1097 O O . ALA B 1 16 ? -14.016 0.044 -2.154 1 98.19 16 ALA B O 1
ATOM 1098 N N . VAL B 1 17 ? -12.945 1.808 -2.982 1 97.31 17 VAL B N 1
ATOM 1099 C CA . VAL B 1 17 ? -12.773 1.16 -4.277 1 97.31 17 VAL B CA 1
ATOM 1100 C C . VAL B 1 17 ? -11.922 -0.098 -4.117 1 97.31 17 VAL B C 1
ATOM 1102 O O . VAL B 1 17 ? -12.242 -1.147 -4.68 1 97.31 17 VAL B O 1
ATOM 1105 N N . PHE B 1 18 ? -10.867 -0.002 -3.32 1 98.06 18 PHE B N 1
ATOM 1106 C CA . PHE B 1 18 ? -9.992 -1.138 -3.055 1 98.06 18 PHE B CA 1
ATOM 1107 C C . PHE B 1 18 ? -10.773 -2.283 -2.42 1 98.06 18 PHE B C 1
ATOM 1109 O O . PHE B 1 18 ? -10.68 -3.428 -2.869 1 98.06 18 PHE B O 1
ATOM 1116 N N . ALA B 1 19 ? -11.5 -1.989 -1.458 1 97.62 19 ALA B N 1
ATOM 1117 C CA . ALA B 1 19 ? -12.242 -3.008 -0.72 1 97.62 19 ALA B CA 1
ATOM 1118 C C . ALA B 1 19 ? -13.344 -3.615 -1.581 1 97.62 19 ALA B C 1
ATOM 1120 O O . ALA B 1 19 ? -13.562 -4.828 -1.557 1 97.62 19 ALA B O 1
ATOM 1121 N N . ALA B 1 20 ? -14.039 -2.781 -2.303 1 96.75 20 ALA B N 1
ATOM 1122 C CA . ALA B 1 20 ? -15.109 -3.277 -3.166 1 96.75 20 ALA B CA 1
ATOM 1123 C C . ALA B 1 20 ? -14.555 -4.227 -4.227 1 96.75 20 ALA B C 1
ATOM 1125 O O . ALA B 1 20 ? -15.141 -5.281 -4.488 1 96.75 20 ALA B O 1
ATOM 1126 N N . SER B 1 21 ? -13.484 -3.822 -4.816 1 95.44 21 SER B N 1
ATOM 1127 C CA . SER B 1 21 ? -12.875 -4.684 -5.828 1 95.44 21 SER B CA 1
ATOM 1128 C C . SER B 1 21 ? -12.391 -5.992 -5.219 1 95.44 21 SER B C 1
ATOM 1130 O O . SER B 1 21 ? -12.484 -7.047 -5.852 1 95.44 21 SER B O 1
ATOM 1132 N N . THR B 1 22 ? -11.852 -5.945 -4.039 1 93.62 22 THR B N 1
ATOM 1133 C CA . THR B 1 22 ? -11.414 -7.172 -3.373 1 93.62 22 THR B CA 1
ATOM 1134 C C . THR B 1 22 ? -12.609 -8.086 -3.094 1 93.62 22 THR B C 1
ATOM 1136 O O . THR B 1 22 ? -12.523 -9.297 -3.295 1 93.62 22 THR B O 1
ATOM 1139 N N . SER B 1 23 ? -13.617 -7.496 -2.623 1 92.19 23 SER B N 1
ATOM 1140 C CA . SER B 1 23 ? -14.828 -8.281 -2.395 1 92.19 23 SER B CA 1
ATOM 1141 C C . SER B 1 23 ? -15.273 -8.992 -3.666 1 92.19 23 SER B C 1
ATOM 1143 O O . SER B 1 23 ? -15.57 -10.188 -3.641 1 92.19 23 SER B O 1
ATOM 1145 N N . ALA B 1 24 ? -15.312 -8.297 -4.695 1 89.62 24 ALA B N 1
ATOM 1146 C CA . ALA B 1 24 ? -15.719 -8.859 -5.984 1 89.62 24 ALA B CA 1
ATOM 1147 C C . ALA B 1 24 ? -14.797 -10.008 -6.387 1 89.62 24 ALA B C 1
ATOM 1149 O O . ALA B 1 24 ? -15.242 -10.984 -7.004 1 89.62 24 ALA B O 1
ATOM 1150 N N . GLY B 1 25 ? -13.57 -9.891 -6.039 1 87.19 25 GLY B N 1
ATOM 1151 C CA . GLY B 1 25 ? -12.602 -10.93 -6.371 1 87.19 25 GLY B CA 1
ATOM 1152 C C . GLY B 1 25 ? -12.836 -12.227 -5.617 1 87.19 25 GLY B C 1
ATOM 1153 O O . GLY B 1 25 ? -12.453 -13.297 -6.086 1 87.19 25 GLY B O 1
ATOM 1154 N N . TYR B 1 26 ? -13.398 -12.07 -4.516 1 84.44 26 TYR B N 1
ATOM 1155 C CA . TYR B 1 26 ? -13.602 -13.266 -3.697 1 84.44 26 TYR B CA 1
ATOM 1156 C C . TYR B 1 26 ? -15.023 -13.797 -3.852 1 84.44 26 TYR B C 1
ATOM 1158 O O . TYR B 1 26 ? -15.352 -14.859 -3.33 1 84.44 26 TYR B O 1
ATOM 1166 N N . TYR B 1 27 ? -15.719 -13.094 -4.574 1 80.56 27 TYR B N 1
ATOM 1167 C CA . TYR B 1 27 ? -17.109 -13.516 -4.695 1 80.56 27 TYR B CA 1
ATOM 1168 C C . TYR B 1 27 ? -17.219 -14.859 -5.402 1 80.56 27 TYR B C 1
ATOM 1170 O O . TYR B 1 27 ? -16.688 -15.023 -6.508 1 80.56 27 TYR B O 1
ATOM 1178 N N . GLY B 1 28 ? -17.859 -15.875 -4.699 1 73.38 28 GLY B N 1
ATOM 1179 C CA . GLY B 1 28 ? -18.094 -17.203 -5.246 1 73.38 28 GLY B CA 1
ATOM 1180 C C . GLY B 1 28 ? -16.844 -18.062 -5.25 1 73.38 28 GLY B C 1
ATOM 1181 O O . GLY B 1 28 ? -16.812 -19.141 -5.852 1 73.38 28 GLY B O 1
ATOM 1182 N N . LYS B 1 29 ? -15.75 -17.5 -4.836 1 71.88 29 LYS B N 1
ATOM 1183 C CA . LYS B 1 29 ? -14.5 -18.25 -4.816 1 71.88 29 LYS B CA 1
ATOM 1184 C C . LYS B 1 29 ? -14.164 -18.719 -3.404 1 71.88 29 LYS B C 1
ATOM 1186 O O . LYS B 1 29 ? -14.477 -18.031 -2.426 1 71.88 29 LYS B O 1
ATOM 1191 N N . SER B 1 30 ? -13.758 -20.016 -3.445 1 60.16 30 SER B N 1
ATOM 1192 C CA . SER B 1 30 ? -13.266 -20.531 -2.172 1 60.16 30 SER B CA 1
ATOM 1193 C C . SER B 1 30 ? -11.797 -20.203 -1.969 1 60.16 30 SER B C 1
ATOM 1195 O O . SER B 1 30 ? -11.016 -20.203 -2.926 1 60.16 30 SER B O 1
ATOM 1197 N N . VAL B 1 31 ? -11.461 -19.266 -1.074 1 56.97 31 VAL B N 1
ATOM 1198 C CA . VAL B 1 31 ? -10.078 -18.891 -0.811 1 56.97 31 VAL B CA 1
ATOM 1199 C C . VAL B 1 31 ? -9.375 -20 -0.053 1 56.97 31 VAL B C 1
ATOM 1201 O O . VAL B 1 31 ? -9.672 -20.266 1.116 1 56.97 31 VAL B O 1
ATOM 1204 N N . SER B 1 32 ? -9.023 -21.047 -0.74 1 53.59 32 SER B N 1
ATOM 1205 C CA . SER B 1 32 ? -8.32 -22.156 -0.096 1 53.59 32 SER B CA 1
ATOM 1206 C C . SER B 1 32 ? -6.969 -21.703 0.442 1 53.59 32 SER B C 1
ATOM 1208 O O . SER B 1 32 ? -6.398 -22.359 1.321 1 53.59 32 SER B O 1
ATOM 1210 N N . ALA B 1 33 ? -6.289 -20.875 -0.216 1 51.47 33 ALA B N 1
ATOM 1211 C CA . ALA B 1 33 ? -4.859 -20.734 0.046 1 51.47 33 ALA B CA 1
ATOM 1212 C C . ALA B 1 33 ? -4.621 -19.984 1.355 1 51.47 33 ALA B C 1
ATOM 1214 O O . ALA B 1 33 ? -3.475 -19.828 1.786 1 51.47 33 ALA B O 1
ATOM 1215 N N . LEU B 1 34 ? -5.688 -19.547 1.969 1 56.19 34 LEU B N 1
ATOM 1216 C CA . LEU B 1 34 ? -5.371 -18.797 3.18 1 56.19 34 LEU B CA 1
ATOM 1217 C C . LEU B 1 34 ? -5.805 -19.562 4.422 1 56.19 34 LEU B C 1
ATOM 1219 O O . LEU B 1 34 ? -6.836 -19.25 5.023 1 56.19 34 LEU B O 1
ATOM 1223 N N . THR B 1 35 ? -5.062 -20.531 4.715 1 58.38 35 THR B N 1
ATOM 1224 C CA . THR B 1 35 ? -5.434 -21.438 5.789 1 58.38 35 THR B CA 1
ATOM 1225 C C . THR B 1 35 ? -5.789 -20.672 7.059 1 58.38 35 THR B C 1
ATOM 1227 O O . THR B 1 35 ? -6.832 -20.922 7.672 1 58.38 35 THR B O 1
ATOM 1230 N N . PRO B 1 36 ? -4.906 -19.75 7.43 1 59.59 36 PRO B N 1
ATOM 1231 C CA . PRO B 1 36 ? -5.305 -19.078 8.664 1 59.59 36 PRO B CA 1
ATOM 1232 C C . PRO B 1 36 ? -6.508 -18.156 8.477 1 59.59 36 PRO B C 1
ATOM 1234 O O . PRO B 1 36 ? -7.336 -18.016 9.383 1 59.59 36 PRO B O 1
ATOM 1237 N N . VAL B 1 37 ? -6.629 -17.609 7.336 1 59.72 37 VAL B N 1
ATOM 1238 C CA . VAL B 1 37 ? -7.781 -16.75 7.074 1 59.72 37 VAL B CA 1
ATOM 1239 C C . VAL B 1 37 ? -9.055 -17.594 7.062 1 59.72 37 VAL B C 1
ATOM 1241 O O . VAL B 1 37 ? -10.102 -17.156 7.559 1 59.72 37 VAL B O 1
ATOM 1244 N N . GLU B 1 38 ? -8.859 -18.703 6.582 1 62.88 38 GLU B N 1
ATOM 1245 C CA . GLU B 1 38 ? -10.008 -19.594 6.535 1 62.88 38 GLU B CA 1
ATOM 1246 C C . GLU B 1 38 ? -10.492 -19.953 7.938 1 62.88 38 GLU B C 1
ATOM 1248 O O . GLU B 1 38 ? -11.688 -20.156 8.148 1 62.88 38 GLU B O 1
ATOM 1253 N N . SER B 1 39 ? -9.531 -20.031 8.742 1 64 39 SER B N 1
ATOM 1254 C CA . SER B 1 39 ? -9.914 -20.406 10.102 1 64 39 SER B CA 1
ATOM 1255 C C . SER B 1 39 ? -10.656 -19.266 10.789 1 64 39 SER B C 1
ATOM 1257 O O . SER B 1 39 ? -11.461 -19.5 11.695 1 64 39 SER B O 1
ATOM 1259 N N . VAL B 1 40 ? -10.297 -18.125 10.422 1 65 40 VAL B N 1
ATOM 1260 C CA . VAL B 1 40 ? -10.891 -16.953 11.062 1 65 40 VAL B CA 1
ATOM 1261 C C . VAL B 1 40 ? -12.164 -16.547 10.328 1 65 40 VAL B C 1
ATOM 1263 O O . VAL B 1 40 ? -13.148 -16.141 10.945 1 65 40 VAL B O 1
ATOM 1266 N N . LEU B 1 41 ? -12.016 -16.688 9.031 1 65.56 41 LEU B N 1
ATOM 1267 C CA . LEU B 1 41 ? -13.18 -16.281 8.25 1 65.56 41 LEU B CA 1
ATOM 1268 C C . LEU B 1 41 ? -13.797 -17.484 7.547 1 65.56 41 LEU B C 1
ATOM 1270 O O . LEU B 1 41 ? -13.125 -18.156 6.762 1 65.56 41 LEU B O 1
ATOM 1274 N N . PRO B 1 42 ? -14.984 -17.969 8.062 1 60.75 42 PRO B N 1
ATOM 1275 C CA . PRO B 1 42 ? -15.633 -19.062 7.328 1 60.75 42 PRO B CA 1
ATOM 1276 C C . PRO B 1 42 ? -15.688 -18.812 5.824 1 60.75 42 PRO B C 1
ATOM 1278 O O . PRO B 1 42 ? -15.531 -17.672 5.375 1 60.75 42 PRO B O 1
ATOM 1281 N N . ALA B 1 43 ? -15.961 -19.844 4.945 1 56.38 43 ALA B N 1
ATOM 1282 C CA . ALA B 1 43 ? -16.047 -19.859 3.486 1 56.38 43 ALA B CA 1
ATOM 1283 C C . ALA B 1 43 ? -17.047 -18.828 2.986 1 56.38 43 ALA B C 1
ATOM 1285 O O . ALA B 1 43 ? -18.156 -18.703 3.521 1 56.38 43 ALA B O 1
ATOM 1286 N N . GLY B 1 44 ? -16.719 -17.938 2.049 1 59.59 44 GLY B N 1
ATOM 1287 C CA . GLY B 1 44 ? -17.531 -16.844 1.563 1 59.59 44 GLY B CA 1
ATOM 1288 C C . GLY B 1 44 ? -17.438 -15.602 2.438 1 59.59 44 GLY B C 1
ATOM 1289 O O . GLY B 1 44 ? -17.953 -14.539 2.074 1 59.59 44 GLY B O 1
ATOM 1290 N N . SER B 1 45 ? -16.594 -15.812 3.312 1 80.88 45 SER B N 1
ATOM 1291 C CA . SER B 1 45 ? -16.531 -14.828 4.387 1 80.88 45 SER B CA 1
ATOM 1292 C C . SER B 1 45 ? -15.586 -13.688 4.023 1 80.88 45 SER B C 1
ATOM 1294 O O . SER B 1 45 ? -15.883 -12.523 4.293 1 80.88 45 SER B O 1
ATOM 1296 N N . PRO B 1 46 ? -14.68 -14.023 3.174 1 82.12 46 PRO B N 1
ATOM 1297 C CA . PRO B 1 46 ? -13.828 -12.867 2.865 1 82.12 46 PRO B CA 1
ATOM 1298 C C . PRO B 1 46 ? -14.547 -11.828 2.01 1 82.12 46 PRO B C 1
ATOM 1300 O O . PRO B 1 46 ? -14.422 -10.625 2.26 1 82.12 46 PRO B O 1
ATOM 1303 N N . ALA B 1 47 ? -15.328 -12.375 1.085 1 88.25 47 ALA B N 1
ATOM 1304 C CA . ALA B 1 47 ? -16.078 -11.453 0.237 1 88.25 47 ALA B CA 1
ATOM 1305 C C . ALA B 1 47 ? -17 -10.562 1.072 1 88.25 47 ALA B C 1
ATOM 1307 O O . ALA B 1 47 ? -17.109 -9.359 0.831 1 88.25 47 ALA B O 1
ATOM 1308 N N . PHE B 1 48 ? -17.562 -11.211 2.018 1 89.31 48 PHE B N 1
ATOM 1309 C CA . PHE B 1 48 ? -18.5 -10.477 2.859 1 89.31 48 PHE B CA 1
ATOM 1310 C C . PHE B 1 48 ? -17.781 -9.453 3.717 1 89.31 48 PHE B C 1
ATOM 1312 O O . PHE B 1 48 ? -18.234 -8.305 3.836 1 89.31 48 PHE B O 1
ATOM 1319 N N . ALA B 1 49 ? -16.734 -9.82 4.34 1 90.81 49 ALA B N 1
ATOM 1320 C CA . ALA B 1 49 ? -15.977 -8.914 5.191 1 90.81 49 ALA B CA 1
ATOM 1321 C C . ALA B 1 49 ? -15.508 -7.691 4.406 1 90.81 49 ALA B C 1
ATOM 1323 O O . ALA B 1 49 ? -15.625 -6.559 4.879 1 90.81 49 ALA B O 1
ATOM 1324 N N . TRP B 1 50 ? -15.055 -7.871 3.223 1 94.5 50 TRP B N 1
ATOM 1325 C CA . TRP B 1 50 ? -14.609 -6.777 2.369 1 94.5 50 TRP B CA 1
ATOM 1326 C C . TRP B 1 50 ? -15.789 -5.91 1.932 1 94.5 50 TRP B C 1
ATOM 1328 O O . TRP B 1 50 ? -15.656 -4.691 1.806 1 94.5 50 TRP B O 1
ATOM 1338 N N . ALA B 1 51 ? -16.906 -6.57 1.726 1 95.19 51 ALA B N 1
ATOM 1339 C CA . ALA B 1 51 ? -18.109 -5.816 1.347 1 95.19 51 ALA B CA 1
ATOM 1340 C C . ALA B 1 51 ? -18.547 -4.879 2.469 1 95.19 51 ALA B C 1
ATOM 1342 O O . ALA B 1 51 ? -18.938 -3.738 2.213 1 95.19 51 ALA B O 1
ATOM 1343 N N . VAL B 1 52 ? -18.484 -5.332 3.641 1 95.88 52 VAL B N 1
ATOM 1344 C CA . VAL B 1 52 ? -18.844 -4.516 4.793 1 95.88 52 VAL B CA 1
ATOM 1345 C C . VAL B 1 52 ? -17.906 -3.312 4.891 1 95.88 52 VAL B C 1
ATOM 1347 O O . VAL B 1 52 ? -18.359 -2.176 5.043 1 95.88 52 VAL B O 1
ATOM 1350 N N . ALA B 1 53 ? -16.656 -3.588 4.77 1 97.31 53 ALA B N 1
ATOM 1351 C CA . ALA B 1 53 ? -15.688 -2.5 4.824 1 97.31 53 ALA B CA 1
ATOM 1352 C C . ALA B 1 53 ? -15.945 -1.478 3.719 1 97.31 53 ALA B C 1
ATOM 1354 O O . ALA B 1 53 ? -15.953 -0.271 3.973 1 97.31 53 ALA B O 1
ATOM 1355 N N . ALA B 1 54 ? -16.188 -1.96 2.531 1 98.25 54 ALA B N 1
ATOM 1356 C CA . ALA B 1 54 ? -16.438 -1.08 1.392 1 98.25 54 ALA B CA 1
ATOM 1357 C C . ALA B 1 54 ? -17.656 -0.197 1.634 1 98.25 54 ALA B C 1
ATOM 1359 O O . ALA B 1 54 ? -17.625 1.009 1.382 1 98.25 54 ALA B O 1
ATOM 1360 N N . THR B 1 55 ? -18.672 -0.793 2.121 1 98 55 THR B N 1
ATOM 1361 C CA . THR B 1 55 ? -19.922 -0.064 2.363 1 98 55 THR B CA 1
ATOM 1362 C C . THR B 1 55 ? -19.703 1.046 3.389 1 98 55 THR B C 1
ATOM 1364 O O . THR B 1 55 ? -20.109 2.186 3.174 1 98 55 THR B O 1
ATOM 1367 N N . LEU B 1 56 ? -19.047 0.731 4.465 1 97.56 56 LEU B N 1
ATOM 1368 C CA . LEU B 1 56 ? -18.766 1.723 5.5 1 97.56 56 LEU B CA 1
ATOM 1369 C C . LEU B 1 56 ? -17.922 2.861 4.949 1 97.56 56 LEU B C 1
ATOM 1371 O O . LEU B 1 56 ? -18.188 4.031 5.227 1 97.56 56 LEU B O 1
ATOM 1375 N N . LEU B 1 57 ? -16.953 2.523 4.168 1 97.88 57 LEU B N 1
ATOM 1376 C CA . LEU B 1 57 ? -16.062 3.541 3.619 1 97.88 57 LEU B CA 1
ATOM 1377 C C . LEU B 1 57 ? -16.797 4.395 2.584 1 97.88 57 LEU B C 1
ATOM 1379 O O . LEU B 1 57 ? -16.516 5.59 2.461 1 97.88 57 LEU B O 1
ATOM 1383 N N . ILE B 1 58 ? -17.688 3.809 1.824 1 97.38 58 ILE B N 1
ATOM 1384 C CA . ILE B 1 58 ? -18.5 4.574 0.884 1 97.38 58 ILE B CA 1
ATOM 1385 C C . ILE B 1 58 ? -19.359 5.574 1.646 1 97.38 58 ILE B C 1
ATOM 1387 O O . ILE B 1 58 ? -19.453 6.746 1.27 1 97.38 58 ILE B O 1
ATOM 1391 N N . VAL B 1 59 ? -19.938 5.125 2.684 1 95.38 59 VAL B N 1
ATOM 1392 C CA . VAL B 1 59 ? -20.734 6 3.523 1 95.38 59 VAL B CA 1
ATOM 1393 C C . VAL B 1 59 ? -19.875 7.117 4.094 1 95.38 59 VAL B C 1
ATOM 1395 O O . VAL B 1 59 ? -20.25 8.289 4.066 1 95.38 59 VAL B O 1
ATOM 1398 N N . GLY B 1 60 ? -18.75 6.73 4.566 1 93.81 60 GLY B N 1
ATOM 1399 C CA . GLY B 1 60 ? -17.844 7.711 5.141 1 93.81 60 GLY B CA 1
ATOM 1400 C C . GLY B 1 60 ? -17.344 8.734 4.133 1 93.81 60 GLY B C 1
ATOM 1401 O O . GLY B 1 60 ? -17.125 9.898 4.48 1 93.81 60 GLY B O 1
ATOM 1402 N N . ALA B 1 61 ? -17.188 8.297 2.938 1 93.69 61 ALA B N 1
ATOM 1403 C CA . ALA B 1 61 ? -16.688 9.188 1.893 1 93.69 61 ALA B CA 1
ATOM 1404 C C . ALA B 1 61 ? -17.781 10.117 1.385 1 93.69 61 ALA B C 1
ATOM 1406 O O . ALA B 1 61 ? -17.516 11.227 0.933 1 93.69 61 ALA B O 1
ATOM 1407 N N . SER B 1 62 ? -18.984 9.734 1.463 1 93.06 62 SER B N 1
ATOM 1408 C CA . SER B 1 62 ? -20.078 10.438 0.796 1 93.06 62 SER B CA 1
ATOM 1409 C C . SER B 1 62 ? -20.906 11.242 1.792 1 93.06 62 SER B C 1
ATOM 1411 O O . SER B 1 62 ? -21.734 12.062 1.397 1 93.06 62 SER B O 1
ATOM 1413 N N . ALA B 1 63 ? -20.703 10.992 3.041 1 87.19 63 ALA B N 1
ATOM 1414 C CA . ALA B 1 63 ? -21.562 11.641 4.039 1 87.19 63 ALA B CA 1
ATOM 1415 C C . ALA B 1 63 ? -21.438 13.156 3.955 1 87.19 63 ALA B C 1
ATOM 1417 O O . ALA B 1 63 ? -20.344 13.703 3.883 1 87.19 63 ALA B O 1
ATOM 1418 N N . PRO B 1 64 ? -22.688 13.781 3.895 1 81.12 64 PRO B N 1
ATOM 1419 C CA . PRO B 1 64 ? -22.688 15.242 3.896 1 81.12 64 PRO B CA 1
ATOM 1420 C C . PRO B 1 64 ? -22.031 15.828 5.148 1 81.12 64 PRO B C 1
ATOM 1422 O O . PRO B 1 64 ? -21.906 15.141 6.164 1 81.12 64 PRO B O 1
ATOM 1425 N N . VAL B 1 65 ? -21.625 17.094 5.074 1 75.69 65 VAL B N 1
ATOM 1426 C CA . VAL B 1 65 ? -20.859 17.75 6.125 1 75.69 65 VAL B CA 1
ATOM 1427 C C . VAL B 1 65 ? -21.797 18.312 7.176 1 75.69 65 VAL B C 1
ATOM 1429 O O . VAL B 1 65 ? -21.359 18.969 8.133 1 75.69 65 VAL B O 1
ATOM 1432 N N . THR B 1 66 ? -23.094 18.031 7.121 1 76.69 66 THR B N 1
ATOM 1433 C CA . THR B 1 66 ? -24 18.453 8.195 1 76.69 66 THR B CA 1
ATOM 1434 C C . THR B 1 66 ? -23.734 17.641 9.461 1 76.69 66 THR B C 1
ATOM 1436 O O . THR B 1 66 ? -23.234 16.516 9.391 1 76.69 66 THR B O 1
ATOM 1439 N N . ALA B 1 67 ? -24.047 18.203 10.586 1 69.06 67 ALA B N 1
ATOM 1440 C CA . ALA B 1 67 ? -23.656 17.703 11.898 1 69.06 67 ALA B CA 1
ATOM 1441 C C . ALA B 1 67 ? -23.938 16.219 12.031 1 69.06 67 ALA B C 1
ATOM 1443 O O . ALA B 1 67 ? -23.047 15.438 12.367 1 69.06 67 ALA B O 1
ATOM 1444 N N . ARG B 1 68 ? -25.375 15.875 11.883 1 75.81 68 ARG B N 1
ATOM 1445 C CA . ARG B 1 68 ? -25.75 14.477 12.102 1 75.81 68 ARG B CA 1
ATOM 1446 C C . ARG B 1 68 ? -25.031 13.555 11.133 1 75.81 68 ARG B C 1
ATOM 1448 O O . ARG B 1 68 ? -24.547 12.492 11.523 1 75.81 68 ARG B O 1
ATOM 1455 N N . TRP B 1 69 ? -24.812 13.961 10 1 82 69 TRP B N 1
ATOM 1456 C CA . TRP B 1 69 ? -24.234 13.117 8.961 1 82 69 TRP B CA 1
ATOM 1457 C C . TRP B 1 69 ? -22.703 13.133 9.031 1 82 69 TRP B C 1
ATOM 1459 O O . TRP B 1 69 ? -22.047 12.18 8.594 1 82 69 TRP B O 1
ATOM 1469 N N . ALA B 1 70 ? -22.297 14.117 9.742 1 81.62 70 ALA B N 1
ATOM 1470 C CA . ALA B 1 70 ? -20.844 14.219 9.906 1 81.62 70 ALA B CA 1
ATOM 1471 C C . ALA B 1 70 ? -20.328 13.156 10.867 1 81.62 70 ALA B C 1
ATOM 1473 O O . ALA B 1 70 ? -19.281 12.555 10.625 1 81.62 70 ALA B O 1
ATOM 1474 N N . ALA B 1 71 ? -21.141 12.977 11.898 1 86.25 71 ALA B N 1
ATOM 1475 C CA . ALA B 1 71 ? -20.75 11.969 12.875 1 86.25 71 ALA B CA 1
ATOM 1476 C C . ALA B 1 71 ? -20.812 10.57 12.273 1 86.25 71 ALA B C 1
ATOM 1478 O O . ALA B 1 71 ? -19.906 9.75 12.484 1 86.25 71 ALA B O 1
ATOM 1479 N N . VAL B 1 72 ? -21.859 10.312 11.539 1 89.19 72 VAL B N 1
ATOM 1480 C CA . VAL B 1 72 ? -22.031 9.023 10.875 1 89.19 72 VAL B CA 1
ATOM 1481 C C . VAL B 1 72 ? -20.891 8.781 9.898 1 89.19 72 VAL B C 1
ATOM 1483 O O . VAL B 1 72 ? -20.328 7.684 9.844 1 89.19 72 VAL B O 1
ATOM 1486 N N . GLY B 1 73 ? -20.562 9.781 9.164 1 91.38 73 GLY B N 1
ATOM 1487 C CA . GLY B 1 73 ? -19.469 9.68 8.219 1 91.38 73 GLY B CA 1
ATOM 1488 C C . GLY B 1 73 ? -18.141 9.375 8.875 1 91.38 73 GLY B C 1
ATOM 1489 O O . GLY B 1 73 ? -17.406 8.484 8.43 1 91.38 73 GLY B O 1
ATOM 1490 N N . ARG B 1 74 ? -17.953 9.938 9.938 1 88.62 74 ARG B N 1
ATOM 1491 C CA . ARG B 1 74 ? -16.688 9.758 10.656 1 88.62 74 ARG B CA 1
ATOM 1492 C C . ARG B 1 74 ? -16.578 8.352 11.227 1 88.62 74 ARG B C 1
ATOM 1494 O O . ARG B 1 74 ? -15.539 7.695 11.078 1 88.62 74 ARG B O 1
ATOM 1501 N N . VAL B 1 75 ? -17.625 7.98 11.867 1 90.62 75 VAL B N 1
ATOM 1502 C CA . VAL B 1 75 ? -17.625 6.66 12.492 1 90.62 75 VAL B CA 1
ATOM 1503 C C . VAL B 1 75 ? -17.5 5.578 11.422 1 90.62 75 VAL B C 1
ATOM 1505 O O . VAL B 1 75 ? -16.75 4.617 11.594 1 90.62 75 VAL B O 1
ATOM 1508 N N . SER B 1 76 ? -18.172 5.785 10.359 1 94.81 76 SER B N 1
ATOM 1509 C CA . SER B 1 76 ? -18.141 4.812 9.266 1 94.81 76 SER B CA 1
ATOM 1510 C C . SER B 1 76 ? -16.75 4.711 8.664 1 94.81 76 SER B C 1
ATOM 1512 O O . SER B 1 76 ? -16.25 3.611 8.414 1 94.81 76 SER B O 1
ATOM 1514 N N . ARG B 1 77 ? -16.094 5.785 8.469 1 94.31 77 ARG B N 1
ATOM 1515 C CA . ARG B 1 77 ? -14.742 5.766 7.934 1 94.31 77 ARG B CA 1
ATOM 1516 C C . ARG B 1 77 ? -13.781 5.059 8.883 1 94.31 77 ARG B C 1
ATOM 1518 O O . ARG B 1 77 ? -12.93 4.277 8.445 1 94.31 77 ARG B O 1
ATOM 1525 N N . THR B 1 78 ? -14.008 5.332 10.148 1 93.31 78 THR B N 1
ATOM 1526 C CA . THR B 1 78 ? -13.102 4.781 11.148 1 93.31 78 THR B CA 1
ATOM 1527 C C . THR B 1 78 ? -13.25 3.266 11.242 1 93.31 78 THR B C 1
ATOM 1529 O O . THR B 1 78 ? -12.266 2.533 11.211 1 93.31 78 THR B O 1
ATOM 1532 N N . ILE B 1 79 ? -14.414 2.82 11.281 1 95.62 79 ILE B N 1
ATOM 1533 C CA . ILE B 1 79 ? -14.656 1.385 11.383 1 95.62 79 ILE B CA 1
ATOM 1534 C C . ILE B 1 79 ? -14.273 0.706 10.07 1 95.62 79 ILE B C 1
ATOM 1536 O O . ILE B 1 79 ? -13.656 -0.36 10.07 1 95.62 79 ILE B O 1
ATOM 1540 N N . GLY B 1 80 ? -14.625 1.351 8.953 1 97.69 80 GLY B N 1
ATOM 1541 C CA . GLY B 1 80 ? -14.305 0.786 7.652 1 97.69 80 GLY B CA 1
ATOM 1542 C C . GLY B 1 80 ? -12.82 0.584 7.434 1 97.69 80 GLY B C 1
ATOM 1543 O O . GLY B 1 80 ? -12.383 -0.496 7.027 1 97.69 80 GLY B O 1
ATOM 1544 N N . ILE B 1 81 ? -12.07 1.626 7.797 1 97.5 81 ILE B N 1
ATOM 1545 C CA . ILE B 1 81 ? -10.633 1.534 7.551 1 97.5 81 ILE B CA 1
ATOM 1546 C C . ILE B 1 81 ? -10 0.553 8.539 1 97.5 81 ILE B C 1
ATOM 1548 O O . ILE B 1 81 ? -9.031 -0.131 8.203 1 97.5 81 ILE B O 1
ATOM 1552 N N . ALA B 1 82 ? -10.57 0.384 9.742 1 96.19 82 ALA B N 1
ATOM 1553 C CA . ALA B 1 82 ? -10.086 -0.598 10.711 1 96.19 82 ALA B CA 1
ATOM 1554 C C . ALA B 1 82 ? -10.297 -2.02 10.195 1 96.19 82 ALA B C 1
ATOM 1556 O O . ALA B 1 82 ? -9.422 -2.877 10.352 1 96.19 82 ALA B O 1
ATOM 1557 N N . ILE B 1 83 ? -11.359 -2.242 9.594 1 94.94 83 ILE B N 1
ATOM 1558 C CA . ILE B 1 83 ? -11.648 -3.559 9.039 1 94.94 83 ILE B CA 1
ATOM 1559 C C . ILE B 1 83 ? -10.68 -3.855 7.895 1 94.94 83 ILE B C 1
ATOM 1561 O O . ILE B 1 83 ? -10.117 -4.949 7.816 1 94.94 83 ILE B O 1
ATOM 1565 N N . VAL B 1 84 ? -10.492 -2.873 7.047 1 97 84 VAL B N 1
ATOM 1566 C CA . VAL B 1 84 ? -9.547 -3.043 5.941 1 97 84 VAL B CA 1
ATOM 1567 C C . VAL B 1 84 ? -8.172 -3.396 6.488 1 97 84 VAL B C 1
ATOM 1569 O O . VAL B 1 84 ? -7.535 -4.348 6.027 1 97 84 VAL B O 1
ATOM 1572 N N . GLY B 1 85 ? -7.734 -2.645 7.488 1 96.75 85 GLY B N 1
ATOM 1573 C CA . GLY B 1 85 ? -6.43 -2.906 8.078 1 96.75 85 GLY B CA 1
ATOM 1574 C C . GLY B 1 85 ? -6.312 -4.297 8.672 1 96.75 85 GLY B C 1
ATOM 1575 O O . GLY B 1 85 ? -5.305 -4.98 8.477 1 96.75 85 GLY B O 1
ATOM 1576 N N . ALA B 1 86 ? -7.301 -4.688 9.359 1 93.62 86 ALA B N 1
ATOM 1577 C CA . ALA B 1 86 ? -7.305 -6.008 9.984 1 93.62 86 ALA B CA 1
ATOM 1578 C C . ALA B 1 86 ? -7.266 -7.109 8.938 1 93.62 86 ALA B C 1
ATOM 1580 O O . ALA B 1 86 ? -6.535 -8.094 9.086 1 93.62 86 ALA B O 1
ATOM 1581 N N . LEU B 1 87 ? -7.996 -6.977 7.902 1 93.12 87 LEU B N 1
ATOM 1582 C CA . LEU B 1 87 ? -8.023 -7.984 6.848 1 93.12 87 LEU B CA 1
ATOM 1583 C C . LEU B 1 87 ? -6.688 -8.055 6.121 1 93.12 87 LEU B C 1
ATOM 1585 O O . LEU B 1 87 ? -6.172 -9.141 5.863 1 93.12 87 LEU B O 1
ATOM 1589 N N . LEU B 1 88 ? -6.156 -6.914 5.816 1 95.44 88 LEU B N 1
ATOM 1590 C CA . LEU B 1 88 ? -4.855 -6.895 5.156 1 95.44 88 LEU B CA 1
ATOM 1591 C C . LEU B 1 88 ? -3.785 -7.527 6.039 1 95.44 88 LEU B C 1
ATOM 1593 O O . LEU B 1 88 ? -2.908 -8.242 5.547 1 95.44 88 LEU B O 1
ATOM 1597 N N . ALA B 1 89 ? -3.859 -7.273 7.324 1 93.5 89 ALA B N 1
ATOM 1598 C CA . ALA B 1 89 ? -2.912 -7.883 8.258 1 93.5 89 ALA B CA 1
ATOM 1599 C C . ALA B 1 89 ? -3.076 -9.398 8.289 1 93.5 89 ALA B C 1
ATOM 1601 O O . ALA B 1 89 ? -2.086 -10.133 8.328 1 93.5 89 ALA B O 1
ATOM 1602 N N . MET B 1 90 ? -4.27 -9.797 8.258 1 90.88 90 MET B N 1
ATOM 1603 C CA . MET B 1 90 ? -4.539 -11.234 8.258 1 90.88 90 MET B CA 1
ATOM 1604 C C . MET B 1 90 ? -3.967 -11.891 7.012 1 90.88 90 MET B C 1
ATOM 1606 O O . MET B 1 90 ? -3.383 -12.977 7.086 1 90.88 90 MET B O 1
ATOM 1610 N N . TRP B 1 91 ? -4.156 -11.25 5.828 1 91.06 91 TRP B N 1
ATOM 1611 C CA . TRP B 1 91 ? -3.561 -11.781 4.605 1 91.06 91 TRP B CA 1
ATOM 1612 C C . TRP B 1 91 ? -2.039 -11.789 4.699 1 91.06 91 TRP B C 1
ATOM 1614 O O . TRP B 1 91 ? -1.391 -12.742 4.262 1 91.06 91 TRP B O 1
ATOM 1624 N N . ALA B 1 92 ? -1.52 -10.758 5.234 1 93.19 92 ALA B N 1
ATOM 1625 C CA . ALA B 1 92 ? -0.066 -10.688 5.367 1 93.19 92 ALA B CA 1
ATOM 1626 C C . ALA B 1 92 ? 0.464 -11.836 6.219 1 93.19 92 ALA B C 1
ATOM 1628 O O . ALA B 1 92 ? 1.443 -12.484 5.848 1 93.19 92 ALA B O 1
ATOM 1629 N N . ILE B 1 93 ? -0.169 -12.039 7.297 1 90.56 93 ILE B N 1
ATOM 1630 C CA . ILE B 1 93 ? 0.238 -13.102 8.211 1 90.56 93 ILE B CA 1
ATOM 1631 C C . ILE B 1 93 ? 0.088 -14.461 7.523 1 90.56 93 ILE B C 1
ATOM 1633 O O . ILE B 1 93 ? 0.963 -15.32 7.637 1 90.56 93 ILE B O 1
ATOM 1637 N N . SER B 1 94 ? -0.98 -14.688 6.812 1 87.06 94 SER B N 1
ATOM 1638 C CA . SER B 1 94 ? -1.208 -15.945 6.102 1 87.06 94 SER B CA 1
ATOM 1639 C C . SER B 1 94 ? -0.113 -16.203 5.074 1 87.06 94 SER B C 1
ATOM 1641 O O . SER B 1 94 ? 0.41 -17.312 4.984 1 87.06 94 SER B O 1
ATOM 1643 N N . PHE B 1 95 ? 0.23 -15.203 4.352 1 89.5 95 PHE B N 1
ATOM 1644 C CA . PHE B 1 95 ? 1.278 -15.359 3.352 1 89.5 95 PHE B CA 1
ATOM 1645 C C . PHE B 1 95 ? 2.631 -15.594 4.016 1 89.5 95 PHE B C 1
ATOM 1647 O O . PHE B 1 95 ? 3.463 -16.344 3.496 1 89.5 95 PHE B O 1
ATOM 1654 N N . ALA B 1 96 ? 2.834 -14.977 5.117 1 90.12 96 ALA B N 1
ATOM 1655 C CA . ALA B 1 96 ? 4.09 -15.164 5.836 1 90.12 96 ALA B CA 1
ATOM 1656 C C . ALA B 1 96 ? 4.219 -16.609 6.336 1 90.12 96 ALA B C 1
ATOM 1658 O O . ALA B 1 96 ? 5.289 -17.203 6.234 1 90.12 96 ALA B O 1
ATOM 1659 N N . ILE B 1 97 ? 3.172 -17.078 6.859 1 87.12 97 ILE B N 1
ATOM 1660 C CA . ILE B 1 97 ? 3.174 -18.453 7.348 1 87.12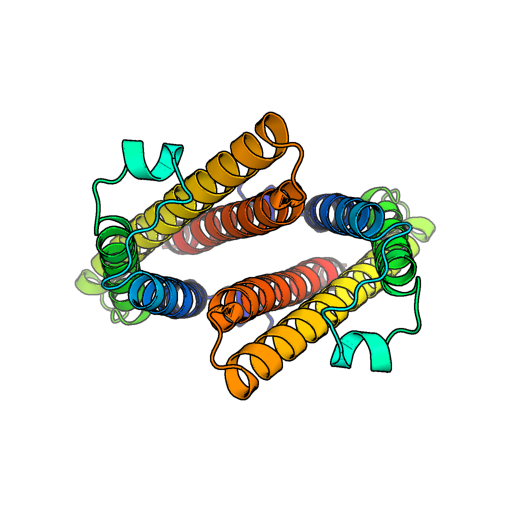 97 ILE B CA 1
ATOM 1661 C C . ILE B 1 97 ? 3.436 -19.406 6.184 1 87.12 97 ILE B C 1
ATOM 1663 O O . ILE B 1 97 ? 4.273 -20.297 6.289 1 87.12 97 ILE B O 1
ATOM 1667 N N . ASP B 1 98 ? 2.762 -19.188 5.07 1 84.56 98 ASP B N 1
ATOM 1668 C CA . ASP B 1 98 ? 2.955 -20.047 3.904 1 84.56 98 ASP B CA 1
ATOM 1669 C C . ASP B 1 98 ? 4.391 -19.969 3.391 1 84.56 98 ASP B C 1
ATOM 1671 O O . ASP B 1 98 ? 4.953 -20.969 2.939 1 84.56 98 ASP B O 1
ATOM 1675 N N . ALA B 1 99 ? 4.883 -18.781 3.436 1 86.94 99 ALA B N 1
ATOM 1676 C CA . ALA B 1 99 ? 6.258 -18.594 2.979 1 86.94 99 ALA B CA 1
ATOM 1677 C C . ALA B 1 99 ? 7.234 -19.406 3.836 1 86.94 99 ALA B C 1
ATOM 1679 O O . ALA B 1 99 ? 8.188 -20 3.316 1 86.94 99 ALA B O 1
ATOM 1680 N N . VAL B 1 100 ? 7.043 -19.453 5.086 1 87.38 100 VAL B N 1
ATOM 1681 C CA . VAL B 1 100 ? 7.926 -20.141 6.023 1 87.38 100 VAL B CA 1
ATOM 1682 C C . VAL B 1 100 ? 7.715 -21.641 5.914 1 87.38 100 VAL B C 1
ATOM 1684 O O . VAL B 1 100 ? 8.68 -22.422 5.895 1 87.38 100 VAL B O 1
ATOM 1687 N N . VAL B 1 101 ? 6.555 -22.094 5.812 1 84.12 101 VAL B N 1
ATOM 1688 C CA . VAL B 1 101 ? 6.219 -23.516 5.832 1 84.12 101 VAL B CA 1
ATOM 1689 C C . VAL B 1 101 ? 6.609 -24.156 4.504 1 84.12 101 VAL B C 1
ATOM 1691 O O . VAL B 1 101 ? 7.195 -25.234 4.48 1 84.12 101 VAL B O 1
ATOM 1694 N N . ASP B 1 102 ? 6.402 -23.484 3.428 1 83.38 102 ASP B N 1
ATOM 1695 C CA . ASP B 1 102 ? 6.602 -24.078 2.113 1 83.38 102 ASP B CA 1
ATOM 1696 C C . ASP B 1 102 ? 7.863 -23.531 1.446 1 83.38 102 ASP B C 1
ATOM 1698 O O . ASP B 1 102 ? 8.242 -23.984 0.362 1 83.38 102 ASP B O 1
ATOM 1702 N N . GLY B 1 103 ? 8.43 -22.703 2.119 1 76.38 103 GLY B N 1
ATOM 1703 C CA . GLY B 1 103 ? 9.617 -22.125 1.509 1 76.38 103 GLY B CA 1
ATOM 1704 C C . GLY B 1 103 ? 9.344 -21.469 0.165 1 76.38 103 GLY B C 1
ATOM 1705 O O . GLY B 1 103 ? 10.219 -21.438 -0.702 1 76.38 103 GLY B O 1
ATOM 1706 N N . SER B 1 104 ? 8.125 -20.953 0.003 1 78.88 104 SER B N 1
ATOM 1707 C CA . SER B 1 104 ? 7.703 -20.406 -1.282 1 78.88 104 SER B CA 1
ATOM 1708 C C . SER B 1 104 ? 7.969 -18.906 -1.351 1 78.88 104 SER B C 1
ATOM 1710 O O . SER B 1 104 ? 8.344 -18.281 -0.351 1 78.88 104 SER B O 1
ATOM 1712 N N . ARG B 1 105 ? 7.957 -18.391 -2.484 1 82.38 105 ARG B N 1
ATOM 1713 C CA . AR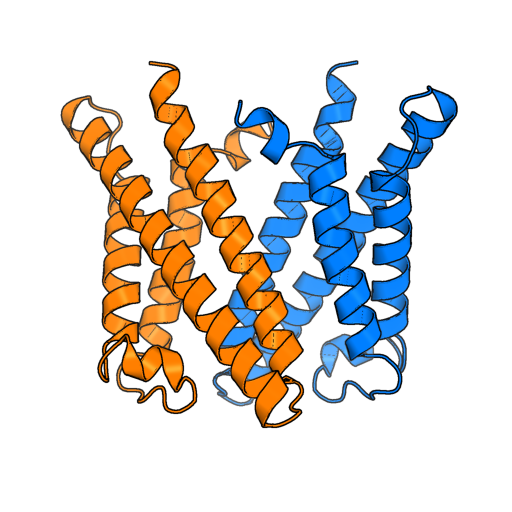G B 1 105 ? 8.133 -16.969 -2.719 1 82.38 105 ARG B CA 1
ATOM 1714 C C . ARG B 1 105 ? 6.906 -16.188 -2.268 1 82.38 105 ARG B C 1
ATOM 1716 O O . ARG B 1 105 ? 6.734 -15.023 -2.645 1 82.38 105 ARG B O 1
ATOM 1723 N N . MET B 1 106 ? 6.23 -16.797 -1.354 1 86.5 106 MET B N 1
ATOM 1724 C CA . MET B 1 106 ? 5.023 -16.141 -0.849 1 86.5 106 MET B CA 1
ATOM 1725 C C . MET B 1 106 ? 5.383 -15.023 0.122 1 86.5 106 MET B C 1
ATOM 1727 O O . MET B 1 106 ? 4.531 -14.203 0.468 1 86.5 106 MET B O 1
ATOM 1731 N N . TRP B 1 107 ? 6.672 -14.992 0.434 1 89.12 107 TRP B N 1
ATOM 1732 C CA . TRP B 1 107 ? 7.098 -13.883 1.279 1 89.12 107 TRP B CA 1
ATOM 1733 C C . TRP B 1 107 ? 6.934 -12.555 0.553 1 89.12 107 TRP B C 1
ATOM 1735 O O . TRP B 1 107 ? 6.812 -11.5 1.188 1 89.12 107 TRP B O 1
ATOM 1745 N N . ILE B 1 108 ? 6.902 -12.469 -0.754 1 88 108 ILE B N 1
ATOM 1746 C CA . ILE B 1 108 ? 6.68 -11.258 -1.534 1 88 108 ILE B CA 1
ATOM 1747 C C . ILE B 1 108 ? 5.262 -10.742 -1.303 1 88 108 ILE B C 1
ATOM 1749 O O . ILE B 1 108 ? 5.051 -9.555 -1.074 1 88 108 ILE B O 1
ATOM 1753 N N . SER B 1 109 ? 4.336 -11.633 -1.339 1 89.25 109 SER B N 1
ATOM 1754 C CA . SER B 1 109 ? 2.957 -11.266 -1.027 1 89.25 109 SER B CA 1
ATOM 1755 C C . SER B 1 109 ? 2.824 -10.797 0.417 1 89.25 109 SER B C 1
ATOM 1757 O O . SER B 1 109 ? 2.137 -9.812 0.693 1 89.25 109 SER B O 1
ATOM 1759 N N . ALA B 1 110 ? 3.502 -11.492 1.288 1 92.38 110 ALA B N 1
ATOM 1760 C CA . ALA B 1 110 ? 3.449 -11.109 2.695 1 92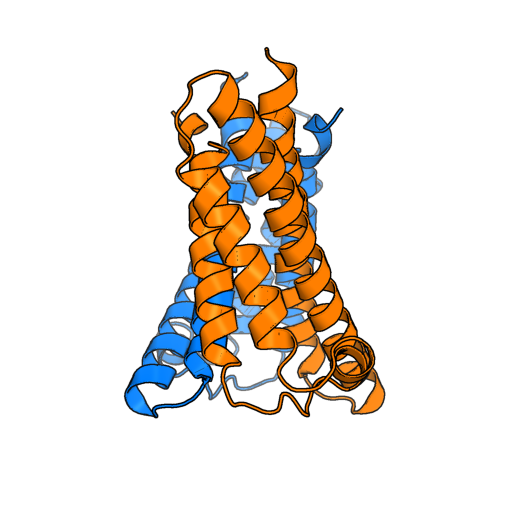.38 110 ALA B CA 1
ATOM 1761 C C . ALA B 1 110 ? 3.941 -9.672 2.887 1 92.38 110 ALA B C 1
ATOM 1763 O O . ALA B 1 110 ? 3.316 -8.891 3.6 1 92.38 110 ALA B O 1
ATOM 1764 N N . LYS B 1 111 ? 5 -9.336 2.307 1 94.62 111 LYS B N 1
ATOM 1765 C CA . LYS B 1 111 ? 5.559 -7.992 2.418 1 94.62 111 LYS B CA 1
ATOM 1766 C C . LYS B 1 111 ? 4.617 -6.953 1.814 1 94.62 111 LYS B C 1
ATOM 1768 O O . LYS B 1 111 ? 4.449 -5.863 2.365 1 94.62 111 LYS B O 1
ATOM 1773 N N . ASN B 1 112 ? 4.059 -7.242 0.632 1 95.69 112 ASN B N 1
ATOM 1774 C CA . ASN B 1 112 ? 3.137 -6.316 -0.019 1 95.69 112 ASN B CA 1
ATOM 1775 C C . ASN B 1 112 ? 1.897 -6.066 0.834 1 95.69 112 ASN B C 1
ATOM 1777 O O . ASN B 1 112 ? 1.49 -4.918 1.023 1 95.69 112 ASN B O 1
ATOM 1781 N N . TYR B 1 113 ? 1.398 -7.109 1.365 1 95.5 113 TYR B N 1
ATOM 1782 C CA . TYR B 1 113 ? 0.201 -6.961 2.184 1 95.5 113 TYR B CA 1
ATOM 1783 C C . TYR B 1 113 ? 0.523 -6.27 3.502 1 95.5 113 TYR B C 1
ATOM 1785 O O . TYR B 1 113 ? -0.304 -5.527 4.043 1 95.5 113 TYR B O 1
ATOM 1793 N N . SER B 1 114 ? 1.687 -6.52 4.055 1 96.69 114 SER B N 1
ATOM 1794 C CA . SER B 1 114 ? 2.102 -5.789 5.25 1 96.69 114 SER B CA 1
ATOM 1795 C C . SER B 1 114 ? 2.16 -4.285 4.984 1 96.69 114 SER B C 1
ATOM 1797 O O . SER B 1 114 ? 1.723 -3.486 5.812 1 96.69 114 SER B O 1
ATOM 1799 N N . MET B 1 115 ? 2.738 -3.936 3.852 1 97.56 115 MET B N 1
ATOM 1800 C CA . MET B 1 115 ? 2.811 -2.521 3.492 1 97.56 115 MET B CA 1
ATOM 1801 C C . MET B 1 115 ? 1.414 -1.935 3.309 1 97.56 115 MET B C 1
ATOM 1803 O O . MET B 1 115 ? 1.147 -0.81 3.736 1 97.56 115 MET B O 1
ATOM 1807 N N . LEU B 1 116 ? 0.545 -2.645 2.668 1 97.88 116 LEU B N 1
ATOM 1808 C CA . LEU B 1 116 ? -0.829 -2.186 2.49 1 97.88 116 LEU B CA 1
ATOM 1809 C C . LEU B 1 116 ? -1.528 -2.033 3.838 1 97.88 116 LEU B C 1
ATOM 1811 O O . LEU B 1 116 ? -2.271 -1.073 4.051 1 97.88 116 LEU B O 1
ATOM 1815 N N . ALA B 1 117 ? -1.266 -2.938 4.742 1 97.19 117 ALA B N 1
ATOM 1816 C CA . ALA B 1 117 ? -1.836 -2.838 6.086 1 97.19 117 ALA B CA 1
ATOM 1817 C C . ALA B 1 117 ? -1.322 -1.597 6.809 1 97.19 117 ALA B C 1
ATOM 1819 O O . ALA B 1 117 ? -2.096 -0.874 7.441 1 97.19 117 ALA B O 1
ATOM 1820 N N . ALA B 1 118 ? -0.063 -1.396 6.711 1 95.19 118 ALA B N 1
ATOM 1821 C CA . ALA B 1 118 ? 0.522 -0.206 7.324 1 95.19 118 ALA B CA 1
ATOM 1822 C C . ALA B 1 118 ? -0.097 1.066 6.754 1 95.19 118 ALA B C 1
ATOM 1824 O O . ALA B 1 118 ? -0.352 2.023 7.488 1 95.19 118 ALA B O 1
ATOM 1825 N N . THR B 1 119 ? -0.304 1.058 5.449 1 95.19 119 THR B N 1
ATOM 1826 C CA . THR B 1 119 ? -0.926 2.203 4.797 1 95.19 119 THR B CA 1
ATOM 1827 C C . THR B 1 119 ? -2.355 2.398 5.293 1 95.19 119 THR B C 1
ATOM 1829 O O . THR B 1 119 ? -2.793 3.531 5.512 1 95.19 119 THR B O 1
ATOM 1832 N N . ALA B 1 120 ? -3.031 1.328 5.445 1 96.81 120 ALA B N 1
ATOM 1833 C CA . ALA B 1 120 ? -4.387 1.421 5.977 1 96.81 120 ALA B CA 1
ATOM 1834 C C . ALA B 1 120 ? -4.383 2.01 7.387 1 96.81 120 ALA B C 1
ATOM 1836 O O . ALA B 1 120 ? -5.215 2.861 7.711 1 96.81 120 ALA B O 1
ATOM 1837 N N . ILE B 1 121 ? -3.508 1.625 8.188 1 93.44 121 ILE B N 1
ATOM 1838 C CA . ILE B 1 121 ? -3.389 2.131 9.555 1 93.44 121 ILE B CA 1
ATOM 1839 C C . ILE B 1 121 ? -3.07 3.623 9.523 1 93.44 121 ILE B C 1
ATOM 1841 O O . ILE B 1 121 ? -3.684 4.41 10.25 1 93.44 121 ILE B O 1
ATOM 1845 N N . ALA B 1 122 ? -2.139 3.961 8.672 1 90.44 122 ALA B N 1
ATOM 1846 C CA . ALA B 1 122 ? -1.809 5.379 8.531 1 90.44 122 ALA B CA 1
ATOM 1847 C C . ALA B 1 122 ? -3.018 6.18 8.062 1 90.44 122 ALA B C 1
ATOM 1849 O O . ALA B 1 122 ? -3.234 7.309 8.508 1 90.44 122 ALA B O 1
ATOM 1850 N N . SER B 1 123 ? -3.729 5.637 7.117 1 92.44 123 SER B N 1
ATOM 1851 C CA . SER B 1 123 ? -4.941 6.285 6.633 1 92.44 123 SER B CA 1
ATOM 1852 C C . SER B 1 123 ? -5.949 6.492 7.758 1 92.44 123 SER B C 1
ATOM 1854 O O . SER B 1 123 ? -6.621 7.523 7.816 1 92.44 123 SER B O 1
ATOM 1856 N N . GLY B 1 124 ? -6.066 5.484 8.609 1 91.38 124 GLY B N 1
ATOM 1857 C CA . GLY B 1 124 ? -6.941 5.621 9.766 1 91.38 124 GLY B CA 1
ATOM 1858 C C . GLY B 1 124 ? -6.574 6.789 10.656 1 91.38 124 GLY B C 1
ATOM 1859 O O . GLY B 1 124 ? -7.453 7.48 11.18 1 91.38 124 GLY B O 1
ATOM 1860 N N . ALA B 1 125 ? -5.32 7.016 10.797 1 84.75 125 ALA B N 1
ATOM 1861 C CA . ALA B 1 125 ? -4.848 8.141 11.609 1 84.75 125 ALA B CA 1
ATOM 1862 C C . ALA B 1 125 ? -5.27 9.469 10.992 1 84.75 125 ALA B C 1
ATOM 1864 O O . ALA B 1 125 ? -5.625 10.406 11.711 1 84.75 125 ALA B O 1
ATOM 1865 N N . VAL B 1 126 ? -5.223 9.523 9.711 1 82.38 126 VAL B N 1
ATOM 1866 C CA . VAL B 1 126 ? -5.617 10.742 9.016 1 82.38 126 VAL B CA 1
ATOM 1867 C C . VAL B 1 126 ? -7.129 10.938 9.141 1 82.38 126 VAL B C 1
ATOM 1869 O O . VAL B 1 126 ? -7.594 12.047 9.398 1 82.38 126 VAL B O 1
ATOM 1872 N N . MET B 1 127 ? -7.809 9.898 8.984 1 83.81 127 MET B N 1
ATOM 1873 C CA . MET B 1 127 ? -9.266 9.969 9.008 1 83.81 127 MET B CA 1
ATOM 1874 C C . MET B 1 127 ? -9.773 10.297 10.406 1 83.81 127 MET B C 1
ATOM 1876 O O . MET B 1 127 ? -10.836 10.898 10.57 1 83.81 127 MET B O 1
ATOM 1880 N N . GLY B 1 128 ? -9.039 9.883 11.367 1 73.94 128 GLY B N 1
ATOM 1881 C CA . GLY B 1 128 ? -9.422 10.156 12.75 1 73.94 128 GLY B CA 1
ATOM 1882 C C . GLY B 1 128 ? -9.086 11.57 13.188 1 73.94 128 GLY B C 1
ATOM 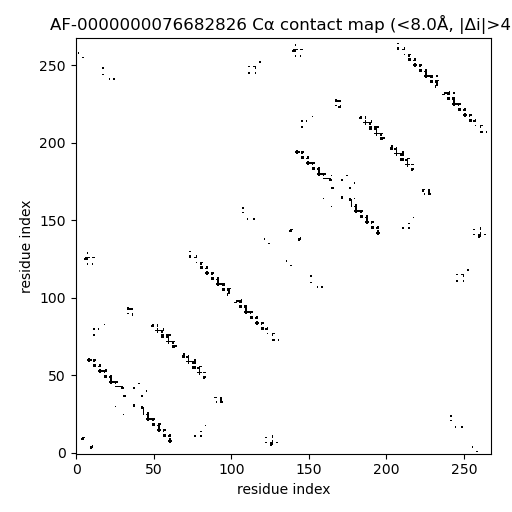1883 O O . GLY B 1 128 ? -9.688 12.094 14.125 1 73.94 128 GLY B O 1
ATOM 1884 N N . ARG B 1 129 ? -8.008 12.227 12.711 1 62.62 129 ARG B N 1
ATOM 1885 C CA . ARG B 1 129 ? -7.637 13.594 13.078 1 62.62 129 ARG B CA 1
ATOM 1886 C C . ARG B 1 129 ? -8.703 14.586 12.641 1 62.62 129 ARG B C 1
ATOM 1888 O O . ARG B 1 129 ? -8.883 15.633 13.273 1 62.62 129 ARG B O 1
ATOM 1895 N N . ASN B 1 130 ? -9.211 14.414 11.508 1 50.94 130 ASN B N 1
ATOM 1896 C CA . ASN B 1 130 ? -10.273 15.375 11.227 1 50.94 130 ASN B CA 1
ATOM 1897 C C . ASN B 1 130 ? -11.281 15.445 12.367 1 50.94 130 ASN B C 1
ATOM 1899 O O . ASN B 1 130 ? -12.141 16.328 12.383 1 50.94 130 ASN B O 1
ATOM 1903 N N . TYR B 1 131 ? -11.289 14.562 13.203 1 44.66 131 TYR B N 1
ATOM 1904 C CA . TYR B 1 131 ? -12.195 14.719 14.336 1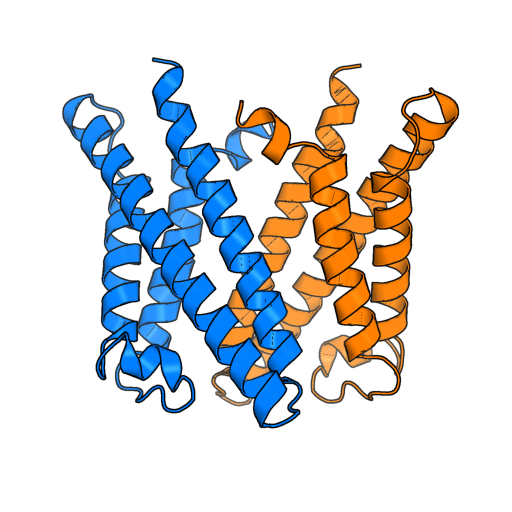 44.66 131 TYR B CA 1
ATOM 1905 C C . TYR B 1 131 ? -11.695 15.797 15.289 1 44.66 131 TYR B C 1
ATOM 1907 O O . TYR B 1 131 ? -12.492 16.484 15.922 1 44.66 131 TYR B O 1
ATOM 1915 N N . ALA B 1 132 ? -10.328 15.93 15.555 1 41.47 132 ALA B N 1
ATOM 1916 C CA . ALA B 1 132 ? -9.938 16.781 16.672 1 41.47 132 ALA B CA 1
ATOM 1917 C C . ALA B 1 132 ? -10.094 18.25 16.328 1 41.47 132 ALA B C 1
ATOM 1919 O O . ALA B 1 132 ? -10.078 19.109 17.219 1 41.47 132 ALA B O 1
ATOM 1920 N N . LYS B 1 133 ? -9.914 18.672 15.125 1 41.69 133 LYS B N 1
ATOM 1921 C CA . LYS B 1 133 ? -9.953 20.125 15.031 1 41.69 133 LYS B CA 1
ATOM 1922 C C . LYS B 1 133 ? -11.383 20.641 15.203 1 41.69 133 LYS B C 1
ATOM 1924 O O . LYS B 1 133 ? -11.609 21.859 15.18 1 41.69 133 LYS B O 1
ATOM 1929 N N . HIS B 1 134 ? -12.398 19.922 15.305 1 32.09 134 HIS B N 1
ATOM 1930 C CA . HIS B 1 134 ? -13.57 20.703 15.703 1 32.09 134 HIS B CA 1
ATOM 1931 C C . HIS B 1 134 ? -13.648 20.844 17.219 1 32.09 134 HIS B C 1
ATOM 1933 O O . HIS B 1 134 ? -13.375 19.875 17.953 1 32.09 134 HIS B O 1
#

Foldseek 3Di:
DCVVVLDLLVLLQVVLVVLQVVLVVLAPNFPVLQVVVCVVAPGSRSSVLSNQLSVLSNLLNPFDCDDVSPVSNLVSSLVSLVSVLVVLQSQLVSLVVCCVVVVDPSNVVNVVSNVVSVVSVVSSVSSNVVVPVD/DCVVVLDLLVLLQVVLVVLQVVLVVQAPNFPVLQVVVCVVAPGSRSSVLSNQLSVLSNLLNPFDCDDVSPVSNLVSSLVSLVSVLVVLQSQLVSLVVCCVVVVDPSNVVNVVSNVVSVVSVVSSVSSNVVVPVD

Solvent-accessible surface area (backbone atoms only — not comparable to full-atom values): 13083 Å² total; per-residue (Å²): 126,74,61,62,77,63,28,47,38,56,50,26,41,55,51,16,54,52,25,39,52,50,12,60,68,30,54,95,42,83,72,69,87,32,59,62,46,41,71,73,36,54,92,65,30,63,20,48,56,26,40,52,24,14,52,26,9,44,45,21,35,63,41,54,85,50,70,77,38,35,53,53,13,48,52,25,31,51,52,14,36,51,47,48,22,51,51,29,41,46,52,12,51,35,27,38,51,46,13,68,75,67,68,44,80,34,45,57,54,12,52,53,27,41,51,50,18,52,49,30,50,54,48,40,54,49,48,55,46,72,57,66,80,104,127,74,60,61,76,63,30,47,39,55,50,25,41,53,52,15,54,52,26,40,54,50,13,60,68,29,55,96,40,79,70,69,88,32,61,60,46,40,72,74,34,57,90,58,31,62,19,48,58,25,40,53,22,14,52,26,9,45,44,21,34,64,41,53,85,50,70,78,38,34,55,53,14,48,53,26,31,51,53,14,35,48,48,50,21,52,50,29,41,47,50,11,52,32,26,39,50,48,14,67,76,66,67,43,78,34,44,58,56,12,53,53,27,42,52,52,17,52,48,31,50,53,49,40,52,50,46,52,47,71,56,65,80,106

pLDDT: mean 83.14, std 15.88, range [30.64, 98.25]

Organism: NCBI:txid1408189

Radius of gyration: 19.17 Å; Cα contacts (8 Å, |Δi|>4): 373; chains: 2; bounding box: 51×50×41 Å

Secondary structure (DSSP, 8-state):
-GGGGG-HHHHHHHHHHHHHHHHHHHTT----S-HHHHHHS-TTHHHHHHHHHHHHHHHHHH--SSHHHHHHHHHHHHHHHHHHHHHHHHHHHHHHHHHHHH--THHHHHHHHHHHHHHHHHHHHHHHHTTTT-/-GGGGG-HHHHHHHHHHHHHHHHHHHTT----S-HHHHHHS-TTHHHHHHHHHHHHHHHHHH--SSHHHHHHHHHHHHHHHHHHHHHHHHHHHHHHHHHHHH--TTHHHHHHHHHHHHHHHHHHHHHHHTTTT-

Sequence (268 aa):
MLGWVFSPRLIAAVWAVFAASTSAGYYGKSVSALTPVESVLPAGSPAFAWAVAATLLIVGASAPVTARWAAVGRVSRTIGIAIVGALLAMWAISFAIDAVVDGSRMWISAKNYSMLAATAIASGAVMGRNYAKHMLGWVFSPRLIAAVWAVFAASTSAGYYGKSVSALTPVESVLPAGSPAFAWAVAATLLIVGASAPVTARWAAVGRVSRTIGIAIVGALLAMWAISFAIDAVVDGSRMWISAKNYSMLAATAIASGAVMGRNYAKH

Nearest PDB structures (foldseek):
  8xyv-assembly1_A  TM=6.674E-01  e=1.521E+00  synthetic construct
  8a3k-assembly1_UNK  TM=5.475E-01  e=2.833E+00  synthetic construct
  8xyv-assembly1_A  TM=6.674E-01  e=1.540E+00  synthetic construct
  8a3k-assembly1_UNK  TM=5.472E-01  e=3.345E+00  synthetic construct
  3hiu-assembly1_A  TM=2.752E-01  e=8.938E+00  Xanthomonas campestris pv. campestris